Protein AF-A0A1B6I1R8-F1 (afdb_monomer)

InterPro domains:
  IPR029787 Nucleotide cyclase [G3DSA:3.30.70.1230] (114-183)
  IPR032628 Adenylate cyclase, N-terminal [PF16214] (31-152)

Organism: NCBI:txid320908

Mean predicted aligned error: 11.56 Å

Secondary structure (DSSP, 8-state):
-HHHHHHHHHHHHHHHHH-SS--HHHHHHHHHHHHHT----HHHHHHHHHHHHHHHHHHHHHHHHHS---TTHHHHHHHHHHHHHHHHHHHHHHHHHHHHHHHHHHHHHHHHHHHHHHHHHHHHHHHHHHHHHS-HHHHHHHHHHHHHHHHHHHH--S--------------SS---------

Nearest PDB structures (foldseek):
  6ud3-assembly1_A  TM=4.449E-01  e=5.194E-01  Danio rerio
  7mly-assembly1_C  TM=4.322E-01  e=1.322E+00  Sus scrofa

Radius of gyration: 36.72 Å; Cα contacts (8 Å, |Δi|>4): 53; chains: 1; bounding box: 84×53×99 Å

Foldseek 3Di:
DVVLLVVLVVLLVVLVVPDDPPNQVVLLVSLLCLLAVDPDDLVVSLVSLVVSLVVVLVVLVVVVVVDPDDPCSVVVSVVSVVSSVVSNVVSSVVNVVVVVVVVVVVVVVVVVVVVVVVVVVVVVVVLVVLCVVDPPVCSVVVVVVVVVVVVVCVVDPDDDPPPDDDDDDDDDDDDDDDDDDDD

pLDDT: mean 81.63, std 10.99, range [49.47, 98.06]

Structure (mmCIF, N/CA/C/O backbone):
data_AF-A0A1B6I1R8-F1
#
_entry.id   AF-A0A1B6I1R8-F1
#
loop_
_atom_site.group_PDB
_atom_site.id
_atom_site.type_symbol
_atom_site.label_atom_id
_atom_site.label_alt_id
_atom_site.label_comp_id
_atom_site.label_asym_id
_atom_site.label_entity_id
_atom_site.label_seq_id
_atom_site.pdbx_PDB_ins_code
_atom_site.Cartn_x
_atom_site.Cartn_y
_atom_site.Cartn_z
_atom_site.occupancy
_atom_site.B_iso_or_equiv
_atom_site.auth_seq_id
_atom_site.auth_comp_id
_atom_site.auth_asym_id
_atom_site.auth_atom_id
_atom_site.pdbx_PDB_model_num
ATOM 1 N N . LEU A 1 1 ? 10.045 16.545 -5.803 1.00 74.94 1 LEU A N 1
ATOM 2 C CA . LEU A 1 1 ? 10.059 16.621 -7.285 1.00 74.94 1 LEU A CA 1
ATOM 3 C C . LEU A 1 1 ? 11.248 17.430 -7.798 1.00 74.94 1 LEU A C 1
ATOM 5 O O . LEU A 1 1 ? 12.119 16.824 -8.399 1.00 74.94 1 LEU A O 1
ATOM 9 N N . VAL A 1 2 ? 11.343 18.739 -7.523 1.00 81.56 2 VAL A N 1
ATOM 10 C CA . VAL A 1 2 ? 12.444 19.599 -8.024 1.00 81.56 2 VAL A CA 1
ATOM 11 C C . VAL A 1 2 ? 13.832 19.069 -7.639 1.00 81.56 2 VAL A C 1
ATOM 13 O O . VAL A 1 2 ? 14.668 18.870 -8.510 1.00 81.56 2 VAL A O 1
ATOM 16 N N . VAL A 1 3 ? 14.048 18.729 -6.363 1.00 83.75 3 VAL A N 1
ATOM 17 C CA . VAL A 1 3 ? 15.315 18.143 -5.876 1.00 83.75 3 VAL A CA 1
ATOM 18 C C . VAL A 1 3 ? 15.664 16.842 -6.605 1.00 83.75 3 VAL A C 1
ATOM 20 O O . VAL A 1 3 ? 16.809 16.620 -6.971 1.00 83.75 3 VAL A O 1
ATOM 23 N N . SER A 1 4 ? 14.666 15.997 -6.864 1.00 80.44 4 SER A N 1
ATOM 24 C CA . SER A 1 4 ? 14.834 14.712 -7.546 1.00 80.44 4 SER A CA 1
ATOM 25 C C . SER A 1 4 ? 15.213 14.889 -9.021 1.00 80.44 4 SER A C 1
ATOM 27 O O . SER A 1 4 ? 16.078 14.178 -9.520 1.00 80.44 4 SER A O 1
ATOM 29 N N . VAL A 1 5 ? 14.607 15.866 -9.705 1.00 81.88 5 VAL A N 1
ATOM 30 C CA . VAL A 1 5 ? 14.943 16.217 -11.096 1.00 81.88 5 VAL A CA 1
ATOM 31 C C . VAL A 1 5 ? 16.357 16.789 -11.179 1.00 81.88 5 VAL A C 1
ATOM 33 O O . VAL A 1 5 ? 17.133 16.367 -12.031 1.00 81.88 5 VAL A O 1
ATOM 36 N N . ILE A 1 6 ? 16.719 17.691 -10.261 1.00 83.81 6 ILE A N 1
ATOM 37 C CA . ILE A 1 6 ? 18.069 18.266 -10.185 1.00 83.81 6 ILE A CA 1
ATOM 38 C C . ILE A 1 6 ? 19.106 17.173 -9.897 1.00 83.81 6 ILE A C 1
ATOM 40 O O . ILE A 1 6 ? 20.135 17.129 -10.562 1.00 83.81 6 ILE A O 1
ATOM 44 N N . ALA A 1 7 ? 18.831 16.256 -8.966 1.00 83.81 7 ALA A N 1
ATOM 45 C CA . ALA A 1 7 ? 19.738 15.156 -8.642 1.00 83.81 7 ALA A CA 1
ATOM 46 C C . ALA A 1 7 ? 19.991 14.242 -9.849 1.00 83.81 7 ALA A C 1
ATOM 48 O O . ALA A 1 7 ? 21.137 13.903 -10.130 1.00 83.81 7 ALA A O 1
ATOM 49 N N . VAL A 1 8 ? 18.948 13.886 -10.603 1.00 83.19 8 VAL A N 1
ATOM 50 C CA . VAL A 1 8 ? 19.099 13.052 -11.804 1.00 83.19 8 VAL A CA 1
ATOM 51 C C . VAL A 1 8 ? 19.801 13.802 -12.932 1.00 83.19 8 VAL A C 1
ATOM 53 O O . VAL A 1 8 ? 20.619 13.206 -13.625 1.00 83.19 8 VAL A O 1
ATOM 56 N N . ALA A 1 9 ? 19.543 15.100 -13.097 1.00 82.31 9 ALA A N 1
ATOM 57 C CA . ALA A 1 9 ? 20.257 15.918 -14.073 1.00 82.31 9 ALA A CA 1
ATOM 58 C C . ALA A 1 9 ? 21.754 16.033 -13.733 1.00 82.31 9 ALA A C 1
ATOM 60 O O . ALA A 1 9 ? 22.595 15.862 -14.612 1.00 82.31 9 ALA A O 1
ATOM 61 N N . LEU A 1 10 ? 22.096 16.252 -12.458 1.00 84.19 10 LEU A N 1
ATOM 62 C CA . LEU A 1 10 ? 23.481 16.333 -11.984 1.00 84.19 10 LEU A CA 1
ATOM 63 C C . LEU A 1 10 ? 24.208 14.991 -12.101 1.00 84.19 10 LEU A C 1
ATOM 65 O O . LEU A 1 10 ? 25.323 14.945 -12.614 1.00 84.19 10 LEU A O 1
ATOM 69 N N . LEU A 1 11 ? 23.578 13.896 -11.669 1.00 83.38 11 LEU A N 1
ATOM 70 C CA . LEU A 1 11 ? 24.156 12.555 -11.774 1.00 83.38 11 LEU A CA 1
ATOM 71 C C . LEU A 1 11 ? 24.264 12.106 -13.235 1.00 83.38 11 LEU A C 1
ATOM 73 O O . LEU A 1 11 ? 25.293 11.568 -13.630 1.00 83.38 11 LEU A O 1
ATOM 77 N N . GLY A 1 12 ? 23.247 12.379 -14.054 1.00 80.06 12 GLY A N 1
ATOM 78 C CA . GLY A 1 12 ? 23.260 12.096 -15.488 1.00 80.06 12 GLY A CA 1
ATOM 79 C C . GLY A 1 12 ? 24.362 12.866 -16.210 1.00 80.06 12 GLY A C 1
ATOM 80 O O . GLY A 1 12 ? 25.141 12.262 -16.943 1.00 80.06 12 GLY A O 1
ATOM 81 N N . SER A 1 13 ? 24.490 14.169 -15.945 1.00 78.50 13 SER A N 1
ATOM 82 C CA . SER A 1 13 ? 2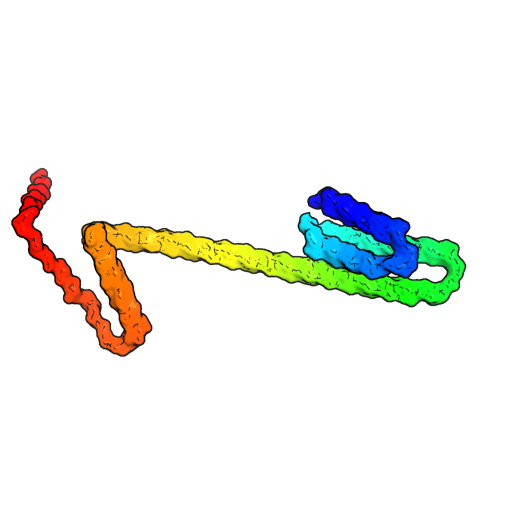5.575 14.995 -16.488 1.00 78.50 13 SER A CA 1
ATOM 83 C C . SER A 1 13 ? 26.947 14.537 -15.989 1.00 78.50 13 SER A C 1
ATOM 85 O O . SER A 1 13 ? 27.891 14.501 -16.771 1.00 78.50 13 SER A O 1
ATOM 87 N N . GLY A 1 14 ? 27.071 14.154 -14.715 1.00 78.69 14 GLY A N 1
ATOM 88 C CA . GLY A 1 14 ? 28.317 13.648 -14.138 1.00 78.69 14 GLY A CA 1
ATOM 89 C C . GLY A 1 14 ? 28.774 12.338 -14.781 1.00 78.69 14 GLY A C 1
ATOM 90 O O . GLY A 1 14 ? 29.937 12.212 -15.158 1.00 78.69 14 GLY A O 1
ATOM 91 N N . VAL A 1 15 ? 27.853 11.391 -14.989 1.00 77.75 15 VAL A N 1
ATOM 92 C CA . VAL A 1 15 ? 28.141 10.138 -15.707 1.00 77.75 15 VAL A CA 1
ATOM 93 C C . VAL A 1 15 ? 28.517 10.423 -17.163 1.00 77.75 15 VAL A C 1
ATOM 95 O O . VAL A 1 15 ? 29.421 9.785 -17.694 1.00 77.75 15 VAL A O 1
ATOM 98 N N . LEU A 1 16 ? 27.888 11.420 -17.791 1.00 73.00 16 LEU A N 1
ATOM 99 C CA . LEU A 1 16 ? 28.162 11.796 -19.177 1.00 73.00 16 LEU A CA 1
ATOM 100 C C . LEU A 1 16 ? 29.532 12.460 -19.375 1.00 73.00 16 LEU A C 1
ATOM 102 O O . LEU A 1 16 ? 30.191 12.218 -20.386 1.00 73.00 16 LEU A O 1
ATOM 106 N N . SER A 1 17 ? 29.959 13.291 -18.423 1.00 71.19 17 SER A N 1
ATOM 107 C CA . SER A 1 17 ? 31.244 13.996 -18.476 1.00 71.19 17 SER A CA 1
ATOM 108 C C . SER A 1 17 ? 32.431 13.126 -18.058 1.00 71.19 17 SER A C 1
ATOM 110 O O . SER A 1 17 ? 33.539 13.367 -18.530 1.00 71.19 17 SER A O 1
ATOM 112 N N . LEU A 1 18 ? 32.225 12.134 -17.183 1.00 67.19 18 LEU A N 1
ATOM 113 C CA . LEU A 1 18 ? 33.307 11.306 -16.636 1.00 67.19 18 LEU A CA 1
ATOM 114 C C . LEU A 1 18 ? 33.527 9.993 -17.411 1.00 67.19 18 LEU A C 1
ATOM 116 O O . LEU A 1 18 ? 34.606 9.404 -17.334 1.00 67.19 18 LEU A O 1
ATOM 120 N N . ALA A 1 19 ? 32.529 9.513 -18.159 1.00 58.12 19 ALA A N 1
ATOM 121 C CA . ALA A 1 19 ? 32.610 8.227 -18.843 1.00 58.12 19 ALA A CA 1
ATOM 122 C C . ALA A 1 19 ? 33.194 8.364 -20.263 1.00 58.12 19 ALA A C 1
ATOM 124 O O . ALA A 1 19 ? 32.518 8.771 -21.208 1.00 58.12 19 ALA A O 1
ATOM 125 N N . GLY A 1 20 ? 34.468 7.988 -20.411 1.00 66.88 20 GLY A N 1
ATOM 126 C CA . GLY A 1 20 ? 35.121 7.768 -21.705 1.00 66.88 20 GLY A CA 1
ATOM 127 C C . GLY A 1 20 ? 34.622 6.476 -22.393 1.00 66.88 20 GLY A C 1
ATOM 128 O O . GLY A 1 20 ? 33.671 6.558 -23.165 1.00 66.88 20 GLY A O 1
ATOM 129 N N . PRO A 1 21 ? 35.224 5.289 -22.146 1.00 58.53 21 PRO A N 1
ATOM 130 C CA . PRO A 1 21 ? 34.864 4.021 -22.814 1.00 58.53 21 PRO A CA 1
ATOM 131 C C . PRO A 1 21 ? 33.932 3.061 -22.031 1.00 58.53 21 PRO A C 1
ATOM 133 O O . PRO A 1 21 ? 33.490 2.058 -22.580 1.00 58.53 21 PRO A O 1
ATOM 136 N N . SER A 1 22 ? 33.603 3.327 -20.761 1.00 61.69 22 SER A N 1
ATOM 137 C CA . SER A 1 22 ? 32.790 2.450 -19.884 1.00 61.69 22 SER A CA 1
ATOM 138 C C . SER A 1 22 ? 31.416 3.050 -19.543 1.00 61.69 22 SER A C 1
ATOM 140 O O . SER A 1 22 ? 30.951 3.036 -18.406 1.00 61.69 22 SER A O 1
ATOM 142 N N . VAL A 1 23 ? 30.756 3.593 -20.563 1.00 67.38 23 VAL A N 1
ATOM 143 C CA . VAL A 1 23 ? 29.504 4.361 -20.475 1.00 67.38 23 VAL A CA 1
ATOM 144 C C . VAL A 1 23 ? 28.235 3.531 -20.148 1.00 67.38 23 VAL A C 1
ATOM 146 O O . VAL A 1 23 ? 27.392 4.032 -19.404 1.00 67.38 23 VAL A O 1
ATOM 149 N N . PRO A 1 24 ? 28.042 2.276 -20.616 1.00 68.88 24 PRO A N 1
ATOM 150 C CA . PRO A 1 24 ? 26.713 1.646 -20.558 1.00 68.88 24 PRO A CA 1
ATOM 151 C C . PRO A 1 24 ? 26.309 1.103 -19.174 1.00 68.88 24 PRO A C 1
ATOM 153 O O . PRO A 1 24 ? 25.136 1.171 -18.812 1.00 68.88 24 PRO A O 1
ATOM 156 N N . LEU A 1 25 ? 27.255 0.605 -18.368 1.00 73.75 25 LEU A N 1
ATOM 157 C CA . LEU A 1 25 ? 26.983 0.038 -17.036 1.00 73.75 25 LEU A CA 1
ATOM 158 C C . LEU A 1 25 ? 26.510 1.071 -15.988 1.00 73.75 25 LEU A C 1
ATOM 160 O O . LEU A 1 25 ? 25.467 0.839 -15.369 1.00 73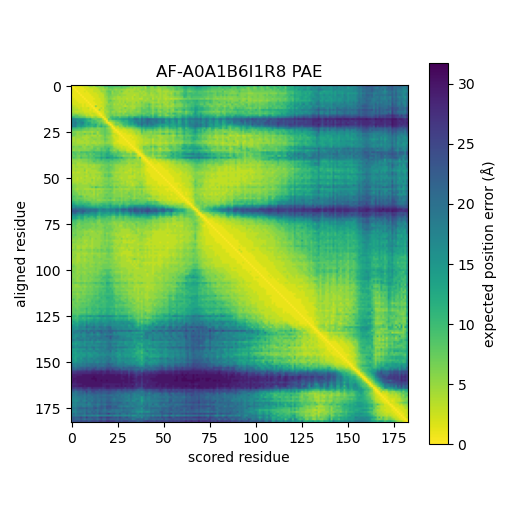.75 25 LEU A O 1
ATOM 164 N N . PRO A 1 26 ? 27.203 2.211 -15.770 1.00 78.00 26 PRO A N 1
ATOM 165 C CA . PRO A 1 26 ? 26.754 3.208 -14.794 1.00 78.00 26 PRO A CA 1
ATOM 166 C C . PRO A 1 26 ? 25.439 3.877 -15.212 1.00 78.00 26 PRO A C 1
ATOM 168 O O . PRO A 1 26 ? 24.633 4.230 -14.354 1.00 78.00 26 PRO A O 1
ATOM 171 N N . LEU A 1 27 ? 25.177 4.002 -16.517 1.00 74.44 27 LEU A N 1
ATOM 172 C CA . LEU A 1 27 ? 23.913 4.534 -17.027 1.00 74.44 27 LEU A CA 1
ATOM 173 C C . LEU A 1 27 ? 22.738 3.589 -16.791 1.00 74.44 27 LEU A C 1
ATOM 175 O O . LEU A 1 27 ? 21.663 4.042 -16.407 1.00 74.44 27 LEU A O 1
ATOM 179 N N . PHE A 1 28 ? 22.936 2.285 -16.972 1.00 78.62 28 PHE A N 1
ATOM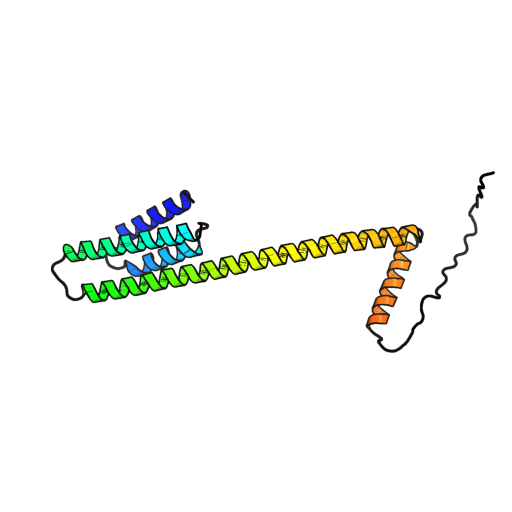 180 C CA . PHE A 1 28 ? 21.917 1.292 -16.644 1.00 78.62 28 PHE A CA 1
ATOM 181 C C . PHE A 1 28 ? 21.549 1.344 -15.162 1.00 78.62 28 PHE A C 1
ATOM 183 O O . PHE A 1 28 ? 20.369 1.435 -14.820 1.00 78.62 28 PHE A O 1
ATOM 190 N N . ALA A 1 29 ? 22.555 1.383 -14.285 1.00 79.69 29 ALA A N 1
ATOM 191 C CA . ALA A 1 29 ? 22.334 1.536 -12.852 1.00 79.69 29 ALA A CA 1
ATOM 192 C C . ALA A 1 29 ? 21.600 2.849 -12.523 1.00 79.69 29 ALA A C 1
ATOM 194 O O . ALA A 1 29 ? 20.682 2.842 -11.705 1.00 79.69 29 ALA A O 1
ATOM 195 N N . LEU A 1 30 ? 21.942 3.956 -13.194 1.00 81.00 30 LEU A N 1
ATOM 196 C CA . LEU A 1 30 ? 21.284 5.252 -13.010 1.00 81.00 30 LEU A CA 1
ATOM 197 C C . LEU A 1 30 ? 19.812 5.233 -13.452 1.00 81.00 30 LEU A C 1
ATOM 199 O O . LEU A 1 30 ? 18.959 5.758 -12.736 1.00 81.00 30 LEU A O 1
ATOM 203 N N . VAL A 1 31 ? 19.493 4.626 -14.599 1.00 80.44 31 VAL A N 1
ATOM 204 C CA . VAL A 1 31 ? 18.112 4.508 -15.102 1.00 80.44 31 VAL A CA 1
ATOM 205 C C . VAL A 1 31 ? 17.274 3.646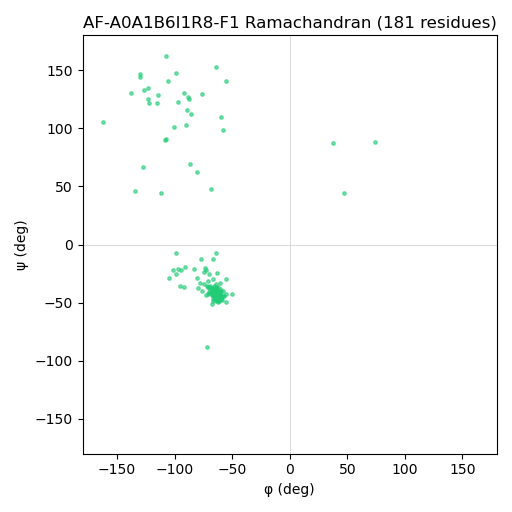 -14.163 1.00 80.44 31 VAL A C 1
ATOM 207 O O . VAL A 1 31 ? 16.182 4.055 -13.765 1.00 80.44 31 VAL A O 1
ATOM 210 N N . VAL A 1 32 ? 17.806 2.499 -13.731 1.00 81.69 32 VAL A N 1
ATOM 211 C CA . VAL A 1 32 ? 17.125 1.635 -12.759 1.00 81.69 32 VAL A CA 1
ATOM 212 C C . VAL A 1 32 ? 16.925 2.377 -11.436 1.00 81.69 32 VAL A C 1
ATOM 214 O O . VAL A 1 32 ? 15.804 2.414 -10.937 1.00 81.69 32 VAL A O 1
ATOM 217 N N . ALA A 1 33 ? 17.950 3.049 -10.906 1.00 80.38 33 ALA A N 1
ATOM 218 C CA . ALA A 1 33 ? 17.851 3.820 -9.663 1.00 80.38 33 ALA A CA 1
ATOM 219 C C . ALA A 1 33 ? 16.849 4.985 -9.761 1.00 80.38 33 ALA A C 1
ATOM 221 O O . ALA A 1 33 ? 16.113 5.261 -8.813 1.00 80.38 33 ALA A O 1
ATOM 222 N N . THR A 1 34 ? 16.765 5.640 -10.922 1.00 79.31 34 THR A N 1
ATOM 223 C CA . THR A 1 34 ? 15.784 6.704 -11.188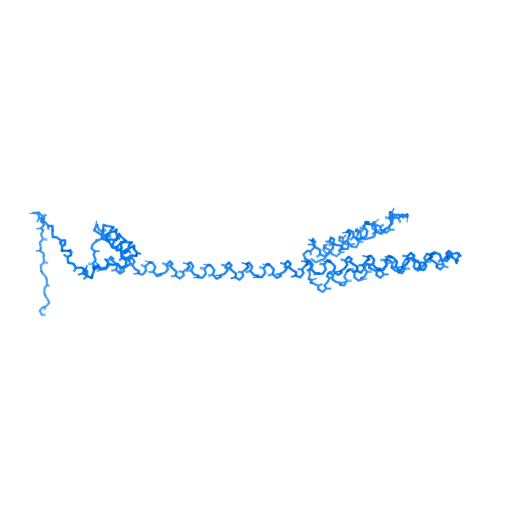 1.00 79.31 34 THR A CA 1
ATOM 224 C C . THR A 1 34 ? 14.350 6.170 -11.156 1.00 79.31 34 THR A C 1
ATOM 226 O O . THR A 1 34 ? 13.435 6.865 -10.704 1.00 79.31 34 THR A O 1
ATOM 229 N N . HIS A 1 35 ? 14.140 4.928 -11.594 1.00 76.19 35 HIS A N 1
ATOM 230 C CA . HIS A 1 35 ? 12.830 4.288 -11.551 1.00 76.19 35 HIS A CA 1
ATOM 231 C C . HIS A 1 35 ? 12.468 3.727 -10.172 1.00 76.19 35 HIS A C 1
ATOM 233 O O . HIS A 1 35 ? 11.305 3.844 -9.780 1.00 76.19 35 HIS A O 1
ATOM 239 N N . THR A 1 36 ? 13.428 3.161 -9.436 1.00 77.12 36 THR A N 1
ATOM 240 C CA . THR A 1 36 ? 13.170 2.416 -8.191 1.00 77.12 36 THR A CA 1
ATOM 241 C C . THR A 1 36 ? 13.326 3.238 -6.913 1.00 77.12 36 THR A C 1
ATOM 243 O O . THR A 1 36 ? 12.558 3.034 -5.978 1.00 77.12 36 THR A O 1
ATOM 246 N N . VAL A 1 37 ? 14.281 4.173 -6.854 1.00 76.44 37 VAL A N 1
ATOM 247 C CA . VAL A 1 37 ? 14.660 4.860 -5.601 1.00 76.44 37 VAL A CA 1
ATOM 248 C C . VAL A 1 37 ? 14.001 6.234 -5.469 1.00 76.44 37 VAL A C 1
ATOM 250 O O . VAL A 1 37 ? 13.810 6.728 -4.359 1.00 76.44 37 VAL A O 1
ATOM 253 N N . LEU A 1 38 ? 13.630 6.879 -6.580 1.00 76.88 38 LEU A N 1
ATOM 254 C CA . LEU A 1 38 ? 13.110 8.242 -6.524 1.00 76.88 38 LEU A CA 1
ATOM 255 C C . LEU A 1 38 ? 11.578 8.307 -6.314 1.00 76.88 38 LEU A C 1
ATOM 257 O O . LEU A 1 38 ? 10.809 7.786 -7.139 1.00 76.88 38 LEU A O 1
ATOM 261 N N . PRO A 1 39 ? 11.109 9.063 -5.297 1.00 75.12 39 PRO A N 1
ATOM 262 C CA . PRO A 1 39 ? 9.691 9.281 -5.012 1.00 75.12 39 PRO A CA 1
ATOM 263 C C . PRO A 1 39 ? 9.099 10.365 -5.936 1.00 75.12 39 PRO A C 1
ATOM 265 O O . PRO A 1 39 ? 8.701 11.444 -5.500 1.00 75.12 39 PRO A O 1
ATOM 268 N N . VAL A 1 40 ? 9.103 10.121 -7.249 1.00 77.44 40 VAL A N 1
ATOM 269 C CA . VAL A 1 40 ? 8.492 11.002 -8.273 1.00 77.44 40 VAL A CA 1
ATOM 270 C C . VAL A 1 40 ? 7.212 10.379 -8.831 1.00 77.44 40 VAL A C 1
ATOM 272 O O . VAL A 1 40 ? 7.005 9.187 -8.679 1.00 77.44 40 VAL A O 1
ATOM 275 N N . SER A 1 41 ? 6.331 11.130 -9.491 1.00 80.38 41 SER A N 1
ATOM 276 C CA . SER A 1 41 ? 5.166 10.518 -10.149 1.00 80.38 41 SER A CA 1
ATOM 277 C C . SER A 1 41 ? 5.593 9.581 -11.289 1.00 80.38 41 SER A C 1
ATOM 279 O O . SER A 1 41 ? 6.649 9.771 -11.901 1.00 80.38 41 SER A O 1
ATOM 281 N N . GLN A 1 42 ? 4.770 8.569 -11.590 1.00 77.56 42 GLN A N 1
ATOM 282 C CA . GLN A 1 42 ? 5.075 7.561 -12.618 1.00 77.56 42 GLN A CA 1
ATOM 283 C C . GLN A 1 42 ? 5.371 8.212 -13.980 1.00 77.56 42 GLN A C 1
ATOM 285 O O . GLN A 1 42 ? 6.370 7.888 -14.617 1.00 77.56 42 GLN A O 1
ATOM 290 N N . HIS A 1 43 ? 4.579 9.215 -14.371 1.00 82.38 43 HIS A N 1
ATOM 291 C CA . HIS A 1 43 ? 4.783 9.956 -15.619 1.00 82.38 43 HIS A CA 1
ATOM 292 C C . HIS A 1 43 ? 6.101 10.736 -15.643 1.00 82.38 43 HIS A C 1
ATOM 294 O O . HIS A 1 43 ? 6.803 10.725 -16.649 1.00 82.38 43 HIS A O 1
ATOM 300 N N . VAL A 1 44 ? 6.475 11.383 -14.534 1.00 83.81 44 VAL A N 1
ATOM 301 C CA . VAL A 1 44 ? 7.716 12.170 -14.465 1.00 83.81 44 VAL A CA 1
ATOM 302 C C . VAL A 1 44 ? 8.941 11.256 -14.468 1.00 83.81 44 VAL A C 1
ATOM 304 O O . VAL A 1 44 ? 9.932 11.586 -15.108 1.00 83.81 44 VAL A O 1
ATOM 307 N N . SER A 1 45 ? 8.871 10.091 -13.818 1.00 82.06 45 SER A N 1
ATOM 308 C CA . SER A 1 45 ? 9.948 9.091 -13.855 1.00 82.06 45 SER A CA 1
ATOM 309 C C . SER A 1 45 ? 10.171 8.551 -15.275 1.00 82.06 45 SER A C 1
ATOM 311 O O . SER A 1 45 ? 11.313 8.480 -15.726 1.00 82.06 45 SER A O 1
ATOM 313 N N . VAL A 1 46 ? 9.094 8.246 -16.009 1.00 84.00 46 VAL A N 1
ATOM 314 C CA . VAL A 1 46 ? 9.173 7.800 -17.413 1.00 84.00 46 VAL A CA 1
ATOM 315 C C . VAL A 1 46 ? 9.708 8.906 -18.323 1.00 84.00 46 VAL A C 1
ATOM 317 O O . VAL A 1 46 ? 10.602 8.644 -19.123 1.00 84.00 46 VAL A O 1
ATOM 320 N N . LEU A 1 47 ? 9.223 10.143 -18.177 1.00 86.56 47 LEU A N 1
ATOM 321 C CA . LEU A 1 47 ? 9.716 11.284 -18.956 1.00 86.56 47 LEU A CA 1
ATOM 322 C C . LEU A 1 47 ? 11.207 11.534 -18.719 1.00 86.56 47 LEU A C 1
ATOM 324 O O . LEU A 1 47 ? 11.957 11.739 -19.667 1.00 86.56 47 LEU A O 1
ATOM 328 N N . LEU A 1 48 ? 11.651 11.481 -17.465 1.00 83.81 48 LEU A N 1
ATOM 329 C CA . LEU A 1 48 ? 13.046 11.701 -17.101 1.00 83.81 48 LEU A CA 1
ATOM 330 C C . LEU A 1 48 ? 13.961 10.605 -17.662 1.00 83.81 48 LEU A C 1
ATOM 332 O O . LEU A 1 48 ? 15.009 10.914 -18.224 1.00 83.81 48 LEU A O 1
ATOM 336 N N . ALA A 1 49 ? 13.543 9.341 -17.576 1.00 83.75 49 ALA A N 1
ATOM 337 C CA . ALA A 1 49 ? 14.268 8.235 -18.190 1.00 83.75 49 ALA A CA 1
ATOM 338 C C . ALA A 1 49 ? 14.308 8.364 -19.719 1.00 83.75 49 ALA A C 1
ATOM 340 O O . ALA A 1 49 ? 15.374 8.208 -20.307 1.00 83.75 49 ALA A O 1
ATOM 341 N N . ALA A 1 50 ? 13.193 8.734 -20.358 1.00 85.69 50 ALA A N 1
ATOM 342 C CA . ALA A 1 50 ? 13.142 8.981 -21.796 1.00 85.69 50 ALA A CA 1
ATOM 343 C C . ALA A 1 50 ? 14.105 10.106 -22.213 1.00 85.69 50 ALA A C 1
ATOM 345 O O . ALA A 1 50 ? 14.891 9.920 -23.140 1.00 85.69 50 ALA A O 1
ATOM 346 N N . ILE A 1 51 ? 14.126 11.230 -21.489 1.00 87.12 51 ILE A N 1
ATOM 347 C CA . ILE A 1 51 ? 15.058 12.342 -21.739 1.00 87.12 51 ILE A CA 1
ATOM 348 C C . ILE A 1 51 ? 16.512 11.879 -21.602 1.00 87.12 51 ILE A C 1
ATOM 350 O O . ILE A 1 51 ? 17.327 12.181 -22.473 1.00 87.12 51 ILE A O 1
ATOM 354 N N . LEU A 1 52 ? 16.836 11.108 -20.558 1.00 82.62 52 LEU A N 1
ATOM 355 C CA . LEU A 1 52 ? 18.171 10.531 -20.402 1.00 82.62 52 LEU A CA 1
ATOM 356 C C . LEU A 1 52 ? 18.514 9.616 -21.581 1.00 82.62 52 LEU A C 1
ATOM 358 O O . LEU A 1 52 ? 19.581 9.774 -22.163 1.00 82.62 52 LEU A O 1
ATOM 362 N N . THR A 1 53 ? 17.612 8.717 -21.989 1.00 83.44 53 THR A N 1
ATOM 363 C CA . THR A 1 53 ? 17.852 7.807 -23.122 1.00 83.44 53 THR A CA 1
ATOM 364 C C . THR A 1 53 ? 18.077 8.547 -24.439 1.00 83.44 53 THR A C 1
ATOM 366 O O . THR A 1 53 ? 19.027 8.240 -25.158 1.00 83.44 53 THR A O 1
ATOM 369 N N . LEU A 1 54 ? 17.270 9.575 -24.718 1.00 86.25 54 LEU A N 1
ATOM 370 C CA . LEU A 1 54 ? 17.404 10.413 -25.907 1.00 86.25 54 LEU A CA 1
ATOM 371 C C . LEU A 1 54 ? 18.710 11.201 -25.875 1.00 86.25 54 LEU A C 1
ATOM 373 O O . LEU A 1 54 ? 19.409 11.240 -26.880 1.00 86.25 54 LEU A O 1
ATOM 377 N N . SER A 1 55 ? 19.081 11.761 -24.721 1.00 83.62 55 SER A N 1
ATOM 378 C CA . SER A 1 55 ? 20.349 12.475 -24.549 1.00 83.62 55 SER A CA 1
ATOM 379 C C . SER A 1 55 ? 21.566 11.586 -24.808 1.00 83.62 55 SER A C 1
ATOM 381 O O . SER A 1 55 ? 22.582 12.085 -25.281 1.00 83.62 55 SER A O 1
ATOM 383 N N . GLN A 1 56 ? 21.497 10.290 -24.491 1.00 78.50 56 GLN A N 1
ATOM 384 C CA . GLN A 1 56 ? 22.583 9.351 -24.793 1.00 78.50 56 GLN A CA 1
ATOM 385 C C . GLN A 1 56 ? 22.608 8.970 -26.274 1.00 78.50 56 GLN A C 1
ATOM 387 O O . GLN A 1 56 ? 23.680 8.881 -26.877 1.00 78.50 56 GLN A O 1
ATOM 392 N N . LEU A 1 57 ? 21.433 8.766 -26.871 1.00 82.31 57 LEU A N 1
ATOM 393 C CA . LEU A 1 57 ? 21.310 8.431 -28.285 1.00 82.31 57 LEU A CA 1
ATOM 394 C C . LEU A 1 57 ? 21.826 9.572 -29.171 1.00 82.31 57 LEU A C 1
ATOM 396 O O . LEU A 1 57 ? 22.561 9.327 -30.123 1.00 82.31 57 LEU A O 1
ATOM 400 N N . THR A 1 58 ? 21.511 10.821 -28.819 1.00 83.44 58 THR A N 1
ATOM 401 C CA . THR A 1 58 ? 22.008 11.998 -29.540 1.00 83.44 58 THR A CA 1
ATOM 402 C C . THR A 1 58 ? 23.515 12.178 -29.375 1.00 83.44 58 THR A C 1
ATOM 404 O O . THR A 1 58 ? 24.195 12.529 -30.339 1.00 83.44 58 THR A O 1
ATOM 407 N N . LEU A 1 59 ? 24.072 11.897 -28.190 1.00 79.75 59 LEU A N 1
ATOM 408 C CA . LEU A 1 59 ? 25.519 11.987 -27.972 1.00 79.75 59 LEU A CA 1
ATOM 409 C C . LEU A 1 59 ? 26.292 10.925 -28.760 1.00 79.75 59 LEU A C 1
ATOM 411 O O . LEU A 1 59 ? 27.325 11.224 -29.357 1.00 79.75 59 LEU A O 1
ATOM 415 N N . THR A 1 60 ? 25.796 9.689 -28.763 1.00 77.50 60 THR A N 1
ATOM 416 C CA . THR A 1 60 ? 26.403 8.578 -29.511 1.00 77.50 60 THR A CA 1
ATOM 417 C C . THR A 1 60 ? 26.289 8.801 -31.016 1.00 77.50 60 THR A C 1
ATOM 419 O O . THR A 1 60 ? 27.287 8.644 -31.719 1.00 77.50 60 THR A O 1
ATOM 422 N N . SER A 1 61 ? 25.143 9.285 -31.509 1.00 78.94 61 SER A N 1
ATOM 423 C CA . SER A 1 61 ? 24.998 9.675 -32.916 1.00 78.94 61 SER A CA 1
ATOM 424 C C . SER A 1 61 ? 25.906 10.846 -33.298 1.00 78.94 61 SER A C 1
ATOM 426 O O . SER A 1 61 ? 26.504 10.828 -34.369 1.00 78.94 61 SER A O 1
ATOM 428 N N . TRP A 1 62 ? 26.064 11.842 -32.420 1.00 82.12 62 TRP A N 1
ATOM 429 C CA . TRP A 1 62 ? 26.933 12.996 -32.672 1.00 82.12 62 TRP A CA 1
ATOM 430 C C . TRP A 1 62 ? 28.414 12.599 -32.756 1.00 82.12 62 TRP A C 1
ATOM 432 O O . TRP A 1 62 ? 29.133 13.028 -33.666 1.00 82.12 62 TRP A O 1
ATOM 442 N N . ARG A 1 63 ? 28.871 11.728 -31.847 1.00 75.75 63 ARG A N 1
ATOM 443 C CA . ARG A 1 63 ? 30.223 11.142 -31.895 1.00 75.75 63 ARG A CA 1
ATOM 444 C C . ARG A 1 63 ? 30.442 10.341 -33.181 1.00 75.75 63 ARG A C 1
ATOM 446 O O . ARG A 1 63 ? 31.506 10.436 -33.782 1.00 75.75 63 ARG A O 1
ATOM 453 N N . ALA A 1 64 ? 29.425 9.621 -33.647 1.00 74.31 64 ALA A N 1
ATOM 454 C CA . ALA A 1 64 ? 29.499 8.859 -34.890 1.00 74.31 64 ALA A CA 1
ATOM 455 C C . ALA A 1 64 ? 29.521 9.726 -36.150 1.00 74.31 64 ALA A C 1
ATOM 457 O O . ALA A 1 64 ? 30.154 9.355 -37.128 1.00 74.31 64 ALA A O 1
ATOM 458 N N . THR A 1 65 ? 28.878 10.897 -36.139 1.00 75.44 65 THR A N 1
ATOM 459 C CA . THR A 1 65 ? 28.986 11.854 -37.254 1.00 75.44 65 THR A CA 1
ATOM 460 C C . THR A 1 65 ? 30.340 12.561 -37.315 1.00 75.44 65 THR A C 1
ATOM 462 O O . THR A 1 65 ? 30.719 13.057 -38.371 1.00 75.44 65 THR A O 1
ATOM 465 N N . SER A 1 66 ? 31.070 12.622 -36.196 1.00 75.50 6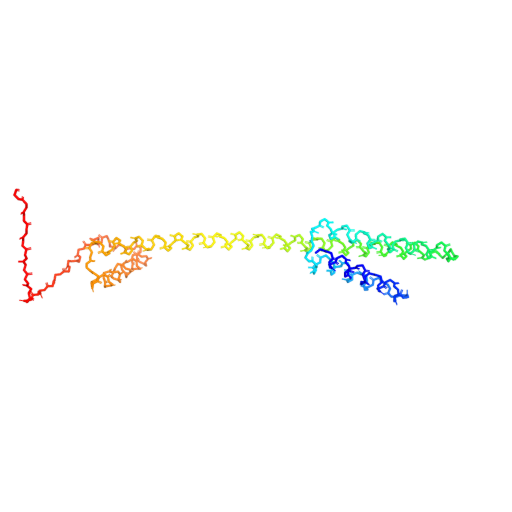6 SER A N 1
ATOM 466 C CA . SER A 1 66 ? 32.384 13.276 -36.104 1.00 75.50 66 SER A CA 1
ATOM 467 C C . SER A 1 66 ? 33.567 12.306 -36.243 1.00 75.50 66 SER A C 1
ATOM 469 O O . SER A 1 66 ? 34.654 12.734 -36.626 1.00 75.50 66 SER A O 1
ATOM 471 N N . GLY A 1 67 ? 33.367 11.008 -35.995 1.00 66.31 67 GLY A N 1
ATOM 472 C CA . GLY A 1 67 ? 34.320 9.942 -36.316 1.00 66.31 67 GLY A CA 1
ATOM 473 C C . GLY A 1 67 ? 34.058 9.356 -37.706 1.00 66.31 67 GLY A C 1
ATOM 474 O O . GLY A 1 67 ? 32.931 9.002 -38.028 1.00 66.31 67 GLY A O 1
ATOM 475 N N . LEU A 1 68 ? 35.089 9.240 -38.544 1.00 56.59 68 LEU A N 1
ATOM 476 C CA . LEU A 1 68 ? 34.996 8.625 -39.873 1.00 56.59 68 LEU A CA 1
ATOM 477 C C . LEU A 1 68 ? 34.481 7.167 -39.789 1.00 56.59 68 LEU A C 1
ATOM 479 O O . LEU A 1 68 ? 35.253 6.253 -39.540 1.00 56.59 68 LEU A O 1
ATOM 483 N N . GLY A 1 69 ? 33.185 6.960 -40.034 1.00 62.62 69 GLY A N 1
ATOM 484 C CA . GLY A 1 69 ? 32.608 5.788 -40.708 1.00 62.62 69 GLY A CA 1
ATOM 485 C C . GLY A 1 69 ? 33.050 4.381 -40.280 1.00 62.62 69 GLY A C 1
ATOM 486 O O . GLY A 1 69 ? 33.266 3.545 -41.155 1.00 62.62 69 GLY A O 1
ATOM 487 N N . ASP A 1 70 ? 33.144 4.083 -38.981 1.00 72.94 70 ASP A N 1
ATOM 488 C CA . ASP A 1 70 ? 33.414 2.714 -38.527 1.00 72.94 70 ASP A CA 1
ATOM 489 C C . ASP A 1 70 ? 32.161 1.812 -38.637 1.00 72.94 70 ASP A C 1
ATOM 491 O O . ASP A 1 70 ? 31.103 2.137 -38.086 1.00 72.94 70 ASP A O 1
ATOM 495 N N . PRO A 1 71 ? 32.253 0.614 -39.250 1.00 72.00 71 PRO A N 1
ATOM 496 C CA . PRO A 1 71 ? 31.122 -0.313 -39.393 1.00 72.00 71 PRO A CA 1
ATOM 497 C C . PRO A 1 71 ? 30.629 -0.901 -38.057 1.00 72.00 71 PRO A C 1
ATOM 499 O O . PRO A 1 71 ? 29.543 -1.477 -37.995 1.00 72.00 71 PRO A O 1
ATOM 502 N N . ARG A 1 72 ? 31.399 -0.742 -36.972 1.00 74.75 72 ARG A N 1
ATOM 503 C CA . ARG A 1 72 ? 31.059 -1.213 -35.616 1.00 74.75 72 ARG A CA 1
ATOM 504 C C . ARG A 1 72 ? 30.038 -0.324 -34.894 1.00 74.75 72 ARG A C 1
ATOM 506 O O . ARG A 1 72 ? 29.454 -0.757 -33.901 1.00 74.75 72 ARG A O 1
ATOM 513 N N . PHE A 1 73 ? 29.769 0.875 -35.413 1.00 78.88 73 PHE A N 1
ATOM 514 C CA . PHE A 1 73 ? 28.835 1.824 -34.805 1.00 78.88 73 PHE A CA 1
ATOM 515 C C . PHE A 1 73 ? 27.403 1.271 -34.703 1.00 78.88 73 PHE A C 1
ATOM 517 O O . PHE A 1 73 ? 26.772 1.363 -33.653 1.00 78.88 73 PHE A O 1
ATOM 524 N N . TYR A 1 74 ? 26.898 0.630 -35.762 1.00 78.75 74 TYR A N 1
ATOM 525 C CA . TYR A 1 74 ? 25.532 0.089 -35.775 1.00 78.75 74 TYR A CA 1
ATOM 526 C C . TYR A 1 74 ? 25.333 -1.037 -34.754 1.00 78.75 74 TYR A C 1
ATOM 528 O O . TYR A 1 74 ? 24.287 -1.123 -34.107 1.00 78.75 74 TYR A O 1
ATOM 536 N N . THR A 1 75 ? 26.342 -1.891 -34.576 1.00 81.50 75 THR A N 1
ATOM 537 C CA . THR A 1 75 ? 26.302 -2.972 -33.583 1.00 81.50 75 THR A CA 1
ATOM 538 C C . THR A 1 75 ? 26.360 -2.443 -32.150 1.00 81.50 75 THR A C 1
ATOM 540 O O . THR A 1 75 ? 25.684 -2.975 -31.275 1.00 81.50 75 THR A O 1
ATOM 543 N N . GLU A 1 76 ? 27.107 -1.365 -31.902 1.00 80.75 76 GLU A N 1
ATOM 544 C CA . GLU A 1 76 ? 27.192 -0.739 -30.578 1.00 80.75 76 GLU A CA 1
ATOM 545 C C . GLU A 1 76 ? 25.900 0.014 -30.223 1.00 80.75 76 GLU A C 1
ATOM 547 O O . GLU A 1 76 ? 25.355 -0.160 -29.131 1.00 80.75 76 GLU A O 1
ATOM 552 N N . LEU A 1 77 ? 25.341 0.759 -31.182 1.00 82.31 77 LEU A N 1
ATOM 553 C CA . LEU A 1 77 ? 24.084 1.492 -31.028 1.00 82.31 77 LEU A CA 1
ATOM 554 C C . LEU A 1 77 ? 22.912 0.558 -30.705 1.00 82.31 77 LEU A C 1
ATOM 556 O O . LEU A 1 77 ? 22.116 0.829 -29.805 1.00 82.31 77 LEU A O 1
ATOM 560 N N . THR A 1 78 ? 22.807 -0.552 -31.437 1.00 84.12 78 THR A N 1
ATOM 561 C CA . THR A 1 78 ? 21.736 -1.536 -31.235 1.00 84.12 78 THR A CA 1
ATOM 562 C C . THR A 1 78 ? 21.865 -2.236 -29.885 1.00 84.12 78 THR A C 1
ATOM 564 O O . THR A 1 78 ? 20.869 -2.340 -29.168 1.00 84.12 78 THR A O 1
ATOM 567 N N . ALA A 1 79 ? 23.075 -2.634 -29.481 1.00 84.75 79 ALA A N 1
ATOM 568 C CA . ALA A 1 79 ? 23.315 -3.212 -28.159 1.00 84.75 79 ALA A CA 1
ATOM 569 C C . ALA A 1 79 ? 22.961 -2.230 -27.027 1.00 84.75 79 ALA A C 1
ATOM 571 O O . ALA A 1 79 ? 22.278 -2.605 -26.072 1.00 84.75 79 ALA A O 1
ATOM 572 N N . GLN A 1 80 ? 23.363 -0.963 -27.153 1.00 83.00 80 GLN A N 1
ATOM 573 C CA . GLN A 1 80 ? 23.079 0.069 -26.156 1.00 83.00 80 GLN A CA 1
ATOM 574 C C . GLN A 1 80 ? 21.580 0.383 -26.058 1.00 83.00 80 GLN A C 1
ATOM 576 O O . GLN A 1 80 ? 21.058 0.537 -24.954 1.00 83.00 80 GLN A O 1
ATOM 581 N N . LEU A 1 81 ? 20.871 0.418 -27.189 1.00 84.88 81 LEU A N 1
ATOM 582 C CA . LEU A 1 81 ? 19.424 0.624 -27.232 1.00 84.88 81 LEU A CA 1
ATOM 583 C C . LEU A 1 81 ? 18.671 -0.531 -26.563 1.00 84.88 81 LEU A C 1
ATOM 585 O O . LEU A 1 81 ? 17.810 -0.288 -25.718 1.00 84.88 81 LEU A O 1
ATOM 589 N N . VAL A 1 82 ? 19.026 -1.780 -26.878 1.00 89.12 82 VAL A N 1
ATOM 590 C CA . VAL A 1 82 ? 18.424 -2.967 -26.247 1.00 89.12 82 VAL A CA 1
ATOM 591 C C . VAL A 1 82 ? 18.668 -2.963 -24.738 1.00 89.12 82 VAL A C 1
ATOM 593 O O . VAL A 1 82 ? 17.745 -3.209 -23.961 1.00 89.12 82 VAL A O 1
ATOM 596 N N . PHE A 1 83 ? 19.885 -2.628 -24.308 1.00 86.56 83 PHE A N 1
ATOM 597 C CA . PHE A 1 83 ? 20.245 -2.595 -22.893 1.00 86.56 83 PHE A CA 1
ATOM 598 C C . PHE A 1 83 ? 19.463 -1.527 -22.113 1.00 86.56 83 PHE A C 1
ATOM 600 O O . PHE A 1 83 ? 18.970 -1.784 -21.013 1.00 86.56 83 PHE A O 1
ATOM 607 N N . LEU A 1 84 ? 19.292 -0.340 -22.697 1.00 82.56 84 LEU A N 1
ATOM 608 C CA . LEU A 1 84 ? 18.583 0.769 -22.061 1.00 82.56 84 LEU A CA 1
ATOM 609 C C . LEU A 1 84 ? 17.062 0.557 -22.041 1.00 82.56 84 LEU A C 1
ATOM 611 O O . LEU A 1 84 ? 16.403 0.915 -21.064 1.00 82.56 84 LEU A O 1
ATOM 615 N N . LEU A 1 85 ? 16.513 -0.082 -23.079 1.00 87.56 85 LEU A N 1
ATOM 616 C CA . LEU A 1 85 ? 15.119 -0.530 -23.103 1.00 87.56 85 LEU A CA 1
ATOM 617 C C . LEU A 1 85 ? 14.850 -1.610 -22.053 1.00 87.56 85 LEU A C 1
ATOM 619 O O . LEU A 1 85 ? 13.839 -1.553 -21.357 1.00 87.56 85 LEU A O 1
ATOM 623 N N . ALA A 1 86 ? 15.761 -2.570 -21.887 1.00 89.38 86 ALA A N 1
ATOM 624 C CA . ALA A 1 86 ? 15.630 -3.575 -20.837 1.00 89.38 86 ALA A CA 1
ATOM 625 C C . ALA A 1 86 ? 15.608 -2.927 -19.439 1.00 89.38 86 ALA A C 1
ATOM 627 O O . ALA A 1 86 ? 14.787 -3.296 -18.597 1.00 89.38 86 ALA A O 1
ATOM 628 N N . ALA A 1 87 ? 16.453 -1.914 -19.212 1.00 87.12 87 ALA A N 1
ATOM 629 C CA . ALA A 1 87 ? 16.492 -1.151 -17.965 1.00 87.12 87 ALA A CA 1
ATOM 630 C C . ALA A 1 87 ? 15.175 -0.414 -17.678 1.00 87.12 87 ALA A C 1
ATOM 632 O O . ALA A 1 87 ? 14.673 -0.454 -16.552 1.00 87.12 87 ALA A O 1
ATOM 633 N N . SER A 1 88 ? 14.610 0.257 -18.687 1.00 86.69 88 SER A N 1
ATOM 634 C CA . SER A 1 88 ? 13.384 1.046 -18.531 1.00 86.69 88 SER A CA 1
ATOM 635 C C . SER A 1 88 ? 12.161 0.158 -18.307 1.00 86.69 88 SER A C 1
ATOM 637 O O . SER A 1 88 ? 11.364 0.439 -17.411 1.00 86.69 88 SER A O 1
ATOM 639 N N . ILE A 1 89 ? 12.048 -0.954 -19.040 1.00 89.50 89 ILE A N 1
ATOM 640 C CA . ILE A 1 89 ? 10.966 -1.933 -18.865 1.00 89.50 89 ILE A CA 1
ATOM 641 C C . ILE A 1 89 ? 11.058 -2.580 -17.479 1.00 89.50 89 ILE A C 1
ATOM 643 O O . ILE A 1 89 ? 10.063 -2.617 -16.754 1.00 89.50 89 ILE A O 1
ATOM 647 N N . GLY A 1 90 ? 12.249 -3.041 -17.079 1.00 89.50 90 GLY A N 1
ATOM 648 C CA . GLY A 1 90 ? 12.466 -3.642 -15.761 1.00 89.50 90 GLY A CA 1
ATOM 649 C C . GLY A 1 90 ? 12.175 -2.667 -14.616 1.00 89.50 90 GLY A C 1
ATOM 650 O O . GLY A 1 90 ? 11.474 -3.019 -13.665 1.00 89.50 90 GLY A O 1
ATOM 651 N N . GLY A 1 91 ? 12.644 -1.421 -14.731 1.00 88.06 91 GLY A N 1
ATOM 652 C CA . GLY A 1 91 ? 12.388 -0.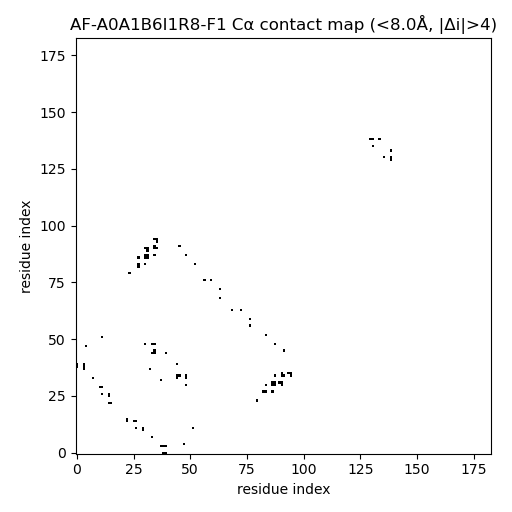365 -13.751 1.00 88.06 91 GLY A CA 1
ATOM 653 C C . GLY A 1 91 ? 10.906 0.002 -13.643 1.00 88.06 91 GLY A C 1
ATOM 654 O O . GLY A 1 91 ? 10.380 0.119 -12.533 1.00 88.06 91 GLY A O 1
ATOM 655 N N . PHE A 1 92 ? 10.211 0.130 -14.777 1.00 86.50 92 PHE A N 1
ATOM 656 C CA . PHE A 1 92 ? 8.771 0.387 -14.812 1.00 86.50 92 PHE A CA 1
ATOM 657 C C . PHE A 1 92 ? 7.976 -0.752 -14.162 1.00 86.50 92 PHE A C 1
ATOM 659 O O . PHE A 1 92 ? 7.125 -0.498 -13.308 1.00 86.50 92 PHE A O 1
ATOM 666 N N . TYR A 1 93 ? 8.293 -2.001 -14.512 1.00 90.38 93 TYR A N 1
ATOM 667 C CA . TYR A 1 93 ? 7.630 -3.178 -13.957 1.00 90.38 93 TYR A CA 1
ATOM 668 C C . TYR A 1 93 ? 7.811 -3.278 -12.437 1.00 90.38 93 TYR A C 1
ATOM 670 O O . TYR A 1 93 ? 6.831 -3.422 -11.704 1.00 90.38 93 TYR A O 1
ATOM 678 N N . TYR A 1 94 ? 9.047 -3.126 -11.948 1.00 89.94 94 TYR A N 1
ATOM 679 C CA . TYR A 1 94 ? 9.339 -3.147 -10.513 1.00 89.94 94 TYR A CA 1
ATOM 680 C C . TYR A 1 94 ? 8.545 -2.077 -9.757 1.00 89.94 94 TYR A C 1
ATOM 682 O O . TYR A 1 94 ? 7.951 -2.340 -8.706 1.00 89.94 94 TYR A O 1
ATOM 690 N N . ARG A 1 95 ? 8.494 -0.863 -10.312 1.00 86.25 95 ARG A N 1
ATOM 691 C CA . ARG A 1 95 ? 7.771 0.254 -9.709 1.00 86.25 95 ARG A CA 1
ATOM 692 C C . ARG A 1 95 ? 6.266 0.004 -9.669 1.00 86.25 95 ARG A C 1
ATOM 694 O O . ARG A 1 95 ? 5.642 0.261 -8.644 1.00 86.25 95 ARG A O 1
ATOM 701 N N . HIS A 1 96 ? 5.698 -0.521 -10.753 1.00 87.62 96 HIS A N 1
ATOM 702 C CA . HIS A 1 96 ? 4.285 -0.883 -10.808 1.00 87.62 96 HIS A CA 1
ATOM 703 C C . HIS A 1 96 ? 3.939 -1.941 -9.751 1.00 87.62 96 HIS A C 1
ATOM 705 O O . HIS A 1 96 ? 2.955 -1.801 -9.026 1.00 87.62 96 HIS A O 1
ATOM 711 N N . MET A 1 97 ? 4.774 -2.975 -9.617 1.00 91.94 97 MET A N 1
ATOM 712 C CA . MET A 1 97 ? 4.585 -4.023 -8.612 1.00 91.94 97 MET A CA 1
ATOM 713 C C . MET A 1 97 ? 4.658 -3.466 -7.181 1.00 91.94 97 MET A C 1
ATOM 715 O O . MET A 1 97 ? 3.840 -3.821 -6.336 1.00 91.94 97 MET A O 1
ATOM 719 N N . THR A 1 98 ? 5.601 -2.558 -6.923 1.00 90.12 98 THR A N 1
ATOM 720 C CA . THR A 1 98 ?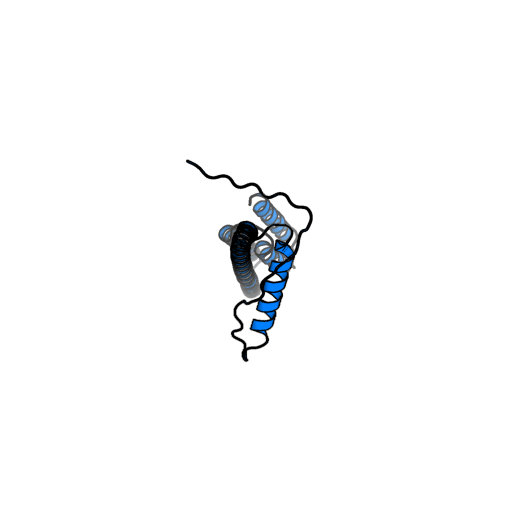 5.783 -1.917 -5.611 1.00 90.12 98 THR A CA 1
ATOM 721 C C . THR A 1 98 ? 4.595 -1.026 -5.243 1.00 90.12 98 THR A C 1
ATOM 723 O O . THR A 1 98 ? 4.096 -1.100 -4.124 1.00 90.12 98 THR A O 1
ATOM 726 N N . GLU A 1 99 ? 4.090 -0.225 -6.186 1.00 88.12 99 GLU A N 1
ATOM 727 C CA . GLU A 1 99 ? 2.897 0.607 -5.983 1.00 88.12 99 GLU A CA 1
ATOM 728 C C . GLU A 1 99 ? 1.665 -0.255 -5.665 1.00 88.12 99 GLU A C 1
ATOM 730 O O . GLU A 1 99 ? 0.940 0.019 -4.708 1.00 88.12 99 GLU A O 1
ATOM 735 N N . ALA A 1 100 ? 1.467 -1.344 -6.414 1.00 91.44 100 ALA A N 1
ATOM 736 C CA . ALA A 1 100 ? 0.384 -2.289 -6.161 1.00 91.44 100 ALA A CA 1
ATOM 737 C C . ALA A 1 100 ? 0.494 -2.925 -4.764 1.00 91.44 100 ALA A C 1
ATOM 739 O O . ALA A 1 100 ? -0.498 -2.985 -4.036 1.00 91.44 100 ALA A O 1
ATOM 740 N N . ALA A 1 101 ? 1.698 -3.338 -4.355 1.00 92.62 101 ALA A N 1
ATOM 741 C CA . ALA A 1 101 ? 1.941 -3.867 -3.015 1.00 92.62 101 ALA A CA 1
ATOM 742 C C . ALA A 1 101 ? 1.640 -2.821 -1.925 1.00 92.62 101 ALA A C 1
ATOM 744 O O . ALA A 1 101 ? 0.969 -3.127 -0.938 1.00 92.62 101 ALA A O 1
ATOM 745 N N . HIS A 1 102 ? 2.057 -1.564 -2.111 1.00 93.19 102 HIS A N 1
ATOM 746 C CA . HIS A 1 102 ? 1.744 -0.484 -1.173 1.00 93.19 102 HIS A CA 1
ATOM 747 C C . HIS A 1 102 ? 0.240 -0.243 -1.044 1.00 93.19 102 HIS A C 1
ATOM 749 O O . HIS A 1 102 ? -0.273 -0.181 0.073 1.00 93.19 102 HIS A O 1
ATOM 755 N N . GLN A 1 103 ? -0.494 -0.192 -2.154 1.00 93.94 103 GLN A N 1
ATOM 756 C CA . GLN A 1 103 ? -1.947 -0.028 -2.114 1.00 93.94 103 GLN A CA 1
ATOM 757 C C . GLN A 1 103 ? -2.632 -1.204 -1.411 1.00 93.94 103 GLN A C 1
ATOM 759 O O . GLN A 1 103 ? -3.488 -0.989 -0.553 1.00 93.94 103 GLN A O 1
ATOM 764 N N . GLN A 1 104 ? -2.215 -2.438 -1.700 1.00 95.38 104 GLN A N 1
ATOM 765 C CA . GLN A 1 104 ? -2.741 -3.627 -1.025 1.00 95.38 104 GLN A CA 1
ATOM 766 C C . GLN A 1 104 ? -2.484 -3.589 0.485 1.00 95.38 104 GLN A C 1
ATOM 768 O O . GLN A 1 104 ? -3.405 -3.817 1.270 1.00 95.38 104 GLN A O 1
ATOM 773 N N . THR A 1 105 ? -1.265 -3.246 0.908 1.00 95.69 105 THR A N 1
ATOM 774 C CA . THR A 1 105 ? -0.935 -3.130 2.341 1.00 95.69 105 THR A CA 1
ATOM 775 C C . THR A 1 105 ? -1.721 -2.015 3.025 1.00 95.69 105 THR A C 1
ATOM 777 O O . THR A 1 105 ? -2.184 -2.197 4.152 1.00 95.69 105 THR A O 1
ATOM 780 N N . PHE A 1 106 ? -1.952 -0.891 2.344 1.00 96.56 106 PHE A N 1
ATOM 781 C CA . PHE A 1 106 ? -2.753 0.209 2.870 1.00 96.56 106 PHE A CA 1
ATOM 782 C C . PHE A 1 106 ? -4.226 -0.186 3.044 1.00 96.56 106 PHE A C 1
ATOM 784 O O . PHE A 1 106 ? -4.792 -0.002 4.123 1.00 96.56 106 PHE A O 1
ATOM 791 N N . VAL A 1 107 ? -4.835 -0.790 2.019 1.00 96.94 107 VAL A N 1
ATOM 792 C CA . VAL A 1 107 ? -6.221 -1.289 2.074 1.00 96.94 107 VAL A CA 1
ATOM 793 C C . VAL A 1 107 ? -6.374 -2.364 3.153 1.00 96.94 107 VAL A C 1
ATOM 795 O O . VAL A 1 107 ? -7.329 -2.321 3.935 1.00 96.94 107 VAL A O 1
ATOM 798 N N . GLY A 1 108 ? -5.414 -3.287 3.251 1.00 97.06 108 GLY A N 1
ATOM 799 C CA . GLY A 1 108 ? -5.388 -4.312 4.294 1.00 97.06 108 GLY A CA 1
ATOM 800 C C . GLY A 1 108 ? -5.293 -3.710 5.698 1.00 97.06 108 GLY A C 1
ATOM 801 O O . GLY A 1 108 ? -6.058 -4.084 6.587 1.00 97.06 108 GLY A O 1
ATOM 802 N N . THR A 1 109 ? -4.424 -2.713 5.885 1.00 97.00 109 THR A N 1
ATOM 803 C CA . THR A 1 109 ? -4.269 -2.008 7.168 1.00 97.00 109 THR A CA 1
ATOM 804 C C . THR A 1 109 ? -5.546 -1.265 7.547 1.00 97.00 109 THR A C 1
ATOM 806 O O . THR A 1 109 ? -6.014 -1.396 8.676 1.00 97.00 109 THR A O 1
ATOM 809 N N . ARG A 1 110 ? -6.163 -0.547 6.602 1.00 97.69 110 ARG A N 1
ATOM 810 C CA . ARG A 1 110 ? -7.432 0.156 6.830 1.00 97.69 110 ARG A CA 1
ATOM 811 C C . ARG A 1 110 ? -8.537 -0.806 7.267 1.00 97.69 110 ARG A C 1
ATOM 813 O O . ARG A 1 110 ? -9.206 -0.544 8.260 1.00 97.69 110 ARG A O 1
ATOM 820 N N . THR A 1 111 ? -8.690 -1.922 6.559 1.00 97.31 111 THR A N 1
ATOM 821 C CA . THR A 1 111 ? -9.720 -2.931 6.858 1.00 97.31 111 THR A CA 1
ATOM 822 C C . THR A 1 111 ? -9.498 -3.569 8.232 1.00 97.31 111 THR A C 1
ATOM 824 O O . THR A 1 111 ? -10.446 -3.799 8.986 1.00 97.31 111 THR A O 1
ATOM 827 N N . CYS A 1 112 ? -8.234 -3.811 8.594 1.00 97.12 112 CYS A N 1
ATOM 828 C CA . CYS A 1 112 ? -7.855 -4.296 9.919 1.00 97.12 112 CYS A CA 1
ATOM 829 C C . CYS A 1 112 ? -8.230 -3.294 11.023 1.00 97.12 112 CYS A C 1
ATOM 831 O O . CYS A 1 112 ? -8.836 -3.686 12.020 1.00 97.12 112 CYS A O 1
ATOM 833 N N . ILE A 1 113 ? -7.926 -2.005 10.835 1.00 97.94 113 ILE A N 1
ATOM 834 C CA . ILE A 1 113 ? -8.268 -0.945 11.796 1.00 97.94 113 ILE A CA 1
ATOM 835 C C . ILE A 1 113 ? -9.786 -0.811 11.941 1.00 97.94 113 ILE A C 1
ATOM 837 O O . ILE A 1 113 ? -10.287 -0.764 13.059 1.00 97.94 113 ILE A O 1
ATOM 841 N N . GLU A 1 114 ? -10.530 -0.801 10.837 1.00 97.94 114 GLU A N 1
ATOM 842 C CA . GLU A 1 114 ? -11.994 -0.720 10.865 1.00 97.94 114 GLU A CA 1
ATOM 843 C C . GLU A 1 114 ? -12.609 -1.887 11.652 1.00 97.94 114 GLU A C 1
ATOM 845 O O . GLU A 1 114 ? -13.456 -1.686 12.523 1.00 97.94 114 GLU A O 1
ATOM 850 N N . SER A 1 115 ? -12.105 -3.102 11.422 1.00 97.62 115 SER A N 1
ATOM 851 C CA . SER A 1 115 ? -12.531 -4.293 12.163 1.00 97.62 115 SER A CA 1
ATOM 852 C C . SER A 1 115 ? -12.179 -4.207 13.652 1.00 97.62 115 SER A C 1
ATOM 854 O O . SER A 1 115 ? -12.977 -4.614 14.494 1.00 97.62 115 SER A O 1
ATOM 856 N N . ARG A 1 116 ? -11.002 -3.663 13.995 1.00 97.12 116 ARG A N 1
ATOM 857 C CA . ARG A 1 116 ? -10.572 -3.440 15.387 1.00 97.12 116 ARG A CA 1
ATOM 858 C C . ARG A 1 116 ? -11.497 -2.465 16.109 1.00 97.12 116 ARG A C 1
ATOM 860 O O . ARG A 1 116 ? -11.976 -2.797 17.185 1.00 97.12 116 ARG A O 1
ATOM 867 N N . VAL A 1 117 ? -11.783 -1.316 15.499 1.00 98.06 117 VAL A N 1
ATOM 868 C CA . VAL A 1 117 ? -12.668 -0.289 16.073 1.00 98.06 117 VAL A CA 1
ATOM 869 C C . VAL A 1 117 ? -14.073 -0.845 16.289 1.00 98.06 117 VAL A C 1
ATOM 871 O O . VAL A 1 117 ? -14.656 -0.662 17.356 1.00 98.06 117 VAL A O 1
ATOM 874 N N . LYS A 1 118 ? -14.609 -1.574 15.303 1.00 97.50 118 LYS A N 1
ATOM 875 C CA . LYS A 1 118 ? -15.921 -2.213 15.433 1.00 97.50 118 LYS A CA 1
ATOM 876 C C . LYS A 1 118 ? -15.954 -3.208 16.598 1.00 97.50 118 LYS A C 1
ATOM 878 O O . LYS A 1 118 ? -16.893 -3.183 17.388 1.00 97.50 118 LYS A O 1
ATOM 883 N N . LEU A 1 119 ? -14.920 -4.040 16.723 1.00 97.62 119 LEU A N 1
ATOM 884 C CA . LEU A 1 119 ? -14.808 -5.018 17.805 1.00 97.62 119 LEU A CA 1
ATOM 885 C C . LEU A 1 119 ? -14.716 -4.340 19.178 1.00 97.62 119 LEU A C 1
ATOM 887 O O . LEU A 1 119 ? -15.345 -4.803 20.125 1.00 97.62 119 LEU A O 1
ATOM 891 N N . GLU A 1 120 ? -13.967 -3.242 19.299 1.00 97.25 120 GLU A N 1
ATOM 892 C CA . GLU A 1 120 ? -13.886 -2.480 20.551 1.00 97.25 120 GLU A CA 1
ATOM 893 C C . GLU A 1 120 ? -15.240 -1.884 20.950 1.00 97.25 120 GLU A C 1
ATOM 895 O O . GLU A 1 120 ? -15.639 -2.027 22.103 1.00 97.25 120 GLU A O 1
ATOM 900 N N . CYS A 1 121 ? -15.994 -1.327 20.000 1.00 96.69 121 CYS A N 1
ATOM 901 C CA . CYS A 1 121 ? -17.334 -0.799 20.262 1.00 96.69 121 CYS A CA 1
ATOM 902 C C . CYS A 1 121 ? -18.316 -1.897 20.713 1.00 96.69 121 CYS A C 1
ATOM 904 O O . CYS A 1 121 ? -19.021 -1.734 21.711 1.00 96.69 121 CYS A O 1
ATOM 906 N N . GLU A 1 122 ? -18.327 -3.047 20.029 1.00 96.19 122 GLU A N 1
ATOM 907 C CA . GLU A 1 122 ? -19.160 -4.195 20.418 1.00 96.19 122 GLU A CA 1
ATOM 908 C C . GLU A 1 122 ? -18.775 -4.724 21.810 1.00 96.19 122 GLU A C 1
ATOM 910 O O . GLU A 1 122 ? -19.647 -5.044 22.622 1.00 96.19 122 GLU A O 1
ATOM 915 N N . LYS A 1 123 ? -17.472 -4.763 22.120 1.00 93.75 123 LYS A N 1
ATOM 916 C CA . LYS A 1 123 ? -16.966 -5.153 23.441 1.00 93.75 123 LYS A CA 1
ATOM 917 C C . LYS A 1 123 ? -17.430 -4.181 24.530 1.00 93.75 123 LYS A C 1
ATOM 919 O O . LYS A 1 123 ? -17.897 -4.640 25.571 1.00 93.75 123 LYS A O 1
ATOM 924 N N . GLU A 1 124 ? -17.304 -2.872 24.319 1.00 94.50 124 GLU A N 1
ATOM 925 C CA . GLU A 1 124 ? -17.754 -1.855 25.282 1.00 94.50 124 GLU A CA 1
ATOM 926 C C . GLU A 1 124 ? -19.259 -1.961 25.539 1.00 94.50 124 GLU A C 1
ATOM 928 O O . GLU A 1 124 ? -19.695 -1.985 26.693 1.00 94.50 124 GLU A O 1
ATOM 933 N N . GLN A 1 125 ? -20.052 -2.123 24.477 1.00 93.69 125 GLN A N 1
ATOM 934 C CA . GLN A 1 125 ? -21.492 -2.327 24.594 1.00 93.69 125 GLN A CA 1
ATOM 935 C C . GLN A 1 125 ? -21.817 -3.602 25.389 1.00 93.69 125 GLN A C 1
ATOM 937 O O . GLN A 1 125 ? -22.711 -3.592 26.239 1.00 93.69 125 GLN A O 1
ATOM 942 N N . GLN A 1 126 ? -21.082 -4.694 25.166 1.00 88.25 126 GLN A N 1
ATOM 943 C CA . GLN A 1 126 ? -21.260 -5.936 25.918 1.00 88.25 126 GLN A CA 1
ATOM 944 C C . GLN A 1 126 ? -20.890 -5.778 27.403 1.00 88.25 126 GLN A C 1
ATOM 946 O O . GLN A 1 126 ? -21.587 -6.318 28.265 1.00 88.25 126 GLN A O 1
ATOM 951 N N . GLU A 1 127 ? -19.829 -5.034 27.725 1.00 87.88 127 GLU A N 1
ATOM 952 C CA . GLU A 1 127 ? -19.439 -4.748 29.113 1.00 87.88 127 GLU A CA 1
ATOM 953 C C . GLU A 1 127 ? -20.477 -3.869 29.823 1.00 87.88 127 GLU A C 1
ATOM 955 O O . GLU A 1 127 ? -20.846 -4.161 30.964 1.00 87.88 127 GLU A O 1
ATOM 960 N N . GLN A 1 128 ? -21.029 -2.866 29.135 1.00 90.50 128 GLN A N 1
ATOM 961 C CA . GLN A 1 128 ? -22.113 -2.039 29.664 1.00 90.50 128 GLN A CA 1
ATOM 962 C C . GLN A 1 128 ? -23.384 -2.858 29.925 1.00 90.50 128 GLN A C 1
ATOM 964 O O . GLN A 1 128 ? -23.993 -2.729 30.989 1.00 90.50 128 GLN A O 1
ATOM 969 N N . LEU A 1 129 ? -23.773 -3.729 28.988 1.00 89.06 129 LEU A N 1
ATOM 970 C CA . LEU A 1 129 ? -24.924 -4.616 29.168 1.00 89.06 129 LEU A CA 1
ATOM 971 C C . LEU A 1 129 ? -24.727 -5.546 30.368 1.00 89.06 129 LEU A C 1
ATOM 973 O O . LEU A 1 129 ? -25.633 -5.686 31.189 1.00 89.06 129 LEU A O 1
ATOM 977 N N . LEU A 1 130 ? -23.536 -6.127 30.516 1.00 86.31 130 LEU A N 1
ATOM 978 C CA . LEU A 1 130 ? -23.223 -7.013 31.635 1.00 86.31 130 LEU A CA 1
ATOM 979 C C . LEU A 1 130 ? -23.335 -6.290 32.989 1.00 86.31 130 LEU A C 1
ATOM 981 O O . LEU A 1 130 ? -23.930 -6.833 33.920 1.00 86.31 130 LEU A O 1
ATOM 985 N N . LEU A 1 131 ? -22.835 -5.055 33.085 1.00 83.81 131 LEU A N 1
ATOM 986 C CA . LEU A 1 131 ? -22.905 -4.241 34.306 1.00 83.81 131 LEU A CA 1
ATOM 987 C C . LEU A 1 131 ? -24.300 -3.666 34.592 1.00 83.81 131 LEU A C 1
ATOM 989 O O . LEU A 1 131 ? -24.608 -3.367 35.744 1.00 83.81 131 LEU A O 1
ATOM 993 N N . SER A 1 132 ? -25.154 -3.521 33.575 1.00 89.06 132 SER A N 1
ATOM 994 C CA . SER A 1 132 ? -26.539 -3.063 33.765 1.00 89.06 132 SER A CA 1
ATOM 995 C C . SER A 1 132 ? -27.427 -4.100 34.465 1.00 89.06 132 SER A C 1
ATOM 997 O O . SER A 1 132 ? -28.402 -3.735 35.117 1.00 89.06 132 SER A O 1
ATOM 999 N N . VAL A 1 133 ? -27.081 -5.388 34.349 1.00 84.69 133 VAL A N 1
ATOM 1000 C CA . VAL A 1 133 ? -27.868 -6.508 34.894 1.00 84.69 133 VAL A CA 1
ATOM 1001 C C . VAL A 1 133 ? -27.233 -7.093 36.159 1.00 84.69 133 VAL A C 1
ATOM 1003 O O . VAL A 1 133 ? -27.943 -7.627 37.010 1.00 84.69 133 VAL A O 1
ATOM 1006 N N . ILE A 1 134 ? -25.905 -7.007 36.301 1.00 82.50 134 ILE A N 1
ATOM 1007 C CA . ILE A 1 134 ? -25.150 -7.642 37.388 1.00 82.50 134 ILE A CA 1
ATOM 1008 C C . ILE A 1 134 ? -24.272 -6.601 38.101 1.00 82.50 134 ILE A C 1
ATOM 1010 O O . ILE A 1 134 ? -23.535 -5.870 37.439 1.00 82.50 134 ILE A O 1
ATOM 1014 N N . PRO A 1 135 ? -24.266 -6.556 39.447 1.00 84.50 135 PRO A N 1
ATOM 1015 C CA . PRO A 1 135 ? -23.390 -5.667 40.205 1.00 84.50 135 PRO A CA 1
ATOM 1016 C C . PRO A 1 135 ? -21.899 -5.837 39.867 1.00 84.50 135 PRO A C 1
ATOM 1018 O O . PRO A 1 135 ? -21.395 -6.957 39.743 1.00 84.50 135 PRO A O 1
ATOM 1021 N N . ALA A 1 136 ? -21.162 -4.722 39.811 1.00 80.62 136 ALA A N 1
ATOM 1022 C CA . ALA A 1 136 ? -19.766 -4.670 39.357 1.00 80.62 136 ALA A CA 1
ATOM 1023 C C . ALA A 1 136 ? -18.799 -5.614 40.102 1.00 80.62 136 ALA A C 1
ATOM 1025 O O . ALA A 1 136 ? -17.841 -6.102 39.509 1.00 80.62 136 ALA A O 1
ATOM 1026 N N . TYR A 1 137 ? -19.055 -5.916 41.378 1.00 81.62 137 TYR A N 1
ATOM 1027 C CA . TYR A 1 137 ? -18.202 -6.805 42.176 1.00 81.62 137 TYR A CA 1
ATOM 1028 C C . TYR A 1 137 ? -18.340 -8.295 41.810 1.00 81.62 137 TYR A C 1
ATOM 1030 O O . TYR A 1 137 ? -17.431 -9.069 42.096 1.00 81.62 137 TYR A O 1
ATOM 1038 N N . ILE A 1 138 ? -19.444 -8.698 41.164 1.00 82.00 138 ILE A N 1
ATOM 1039 C CA . ILE A 1 138 ? -19.686 -10.080 40.694 1.00 82.00 138 ILE A CA 1
ATOM 1040 C C . ILE A 1 138 ? -19.432 -10.202 39.180 1.00 82.00 138 ILE A C 1
ATOM 1042 O O . ILE A 1 138 ? -19.153 -11.284 38.664 1.00 82.00 138 ILE A O 1
ATOM 1046 N N . ALA A 1 139 ? -19.482 -9.084 38.453 1.00 85.38 139 ALA A N 1
ATOM 1047 C CA . ALA A 1 139 ? -19.377 -9.021 36.997 1.00 85.38 139 ALA A CA 1
ATOM 1048 C C . ALA A 1 139 ? -18.173 -9.786 36.409 1.00 85.38 139 ALA A C 1
ATOM 1050 O O . ALA A 1 139 ? -18.321 -10.498 35.414 1.00 85.38 139 ALA A O 1
ATOM 1051 N N . ALA A 1 140 ? -16.991 -9.684 37.027 1.00 83.25 140 ALA A N 1
ATOM 1052 C CA . ALA A 1 140 ? -15.779 -10.359 36.551 1.00 83.25 140 ALA A CA 1
ATOM 1053 C C . ALA A 1 140 ? -15.861 -11.895 36.654 1.00 83.25 140 ALA A C 1
ATOM 1055 O O . ALA A 1 140 ? -15.398 -12.597 35.752 1.00 83.25 140 ALA A O 1
ATOM 1056 N N . GLU A 1 141 ? -16.481 -12.412 37.718 1.00 82.62 141 GLU A N 1
ATOM 1057 C CA . GLU A 1 141 ? -16.653 -13.852 37.938 1.00 82.62 141 GLU A CA 1
ATOM 1058 C C . GLU A 1 141 ? -17.673 -14.435 36.953 1.00 82.62 141 GLU A C 1
ATOM 1060 O O . GLU A 1 141 ? -17.423 -15.456 36.311 1.00 82.62 141 GLU A O 1
ATOM 1065 N N . VAL A 1 142 ? -18.784 -13.724 36.731 1.00 81.75 142 VAL A N 1
ATOM 1066 C CA . VAL A 1 142 ? -19.806 -14.130 35.753 1.00 81.75 142 VAL A CA 1
ATOM 1067 C C . VAL A 1 142 ? -19.273 -14.053 34.320 1.00 81.75 142 VAL A C 1
ATOM 1069 O O . VAL A 1 142 ? -19.522 -14.950 33.516 1.00 81.75 142 VAL A O 1
ATOM 1072 N N . LYS A 1 143 ? -18.472 -13.033 33.986 1.00 83.81 143 LYS A N 1
ATOM 1073 C CA . LYS A 1 143 ? -17.788 -12.956 32.685 1.00 83.81 143 LYS A CA 1
ATOM 1074 C C . LYS A 1 143 ? -16.893 -14.180 32.467 1.00 83.81 143 LYS A C 1
ATOM 1076 O O . LYS A 1 143 ? -16.928 -14.777 31.392 1.00 83.81 143 LYS A O 1
ATOM 1081 N N . ARG A 1 144 ? -16.126 -14.587 33.486 1.00 83.31 144 ARG A N 1
ATOM 1082 C CA . ARG A 1 144 ? -15.262 -15.776 33.423 1.00 83.31 144 ARG A CA 1
ATOM 1083 C C . ARG A 1 144 ? -16.064 -17.062 33.232 1.00 83.31 144 ARG A C 1
ATOM 1085 O O . ARG A 1 144 ? -15.694 -17.865 32.377 1.00 83.31 144 ARG A O 1
ATOM 1092 N N . SER A 1 145 ? -17.150 -17.248 33.982 1.00 81.69 145 SER A N 1
ATOM 1093 C CA . SER A 1 145 ? -17.978 -18.455 33.880 1.00 81.69 145 SER A CA 1
ATOM 1094 C C . SER A 1 145 ? -18.652 -18.582 32.508 1.00 81.69 145 SER A C 1
ATOM 1096 O O . SER A 1 145 ? -18.670 -19.674 31.939 1.00 81.69 145 SER A O 1
ATOM 1098 N N . ILE A 1 146 ? -19.111 -17.470 31.919 1.00 83.69 146 ILE A N 1
ATOM 1099 C CA . ILE A 1 146 ? -19.641 -17.437 30.547 1.00 83.69 146 ILE A CA 1
ATOM 1100 C C . ILE A 1 146 ? -18.557 -17.826 29.532 1.00 83.69 146 ILE A C 1
ATOM 1102 O O . ILE A 1 146 ? -18.811 -18.671 28.676 1.00 83.69 146 ILE A O 1
ATOM 1106 N N . MET A 1 147 ? -17.349 -17.256 29.631 1.00 82.38 147 MET A N 1
ATOM 1107 C CA . MET A 1 147 ? -16.252 -17.578 28.706 1.00 82.38 147 MET A CA 1
ATOM 1108 C C . MET A 1 147 ? -15.844 -19.053 28.771 1.00 82.38 147 MET A C 1
ATOM 1110 O O . MET A 1 147 ? -15.632 -19.665 27.728 1.00 82.38 147 MET A O 1
ATOM 1114 N N . LEU A 1 148 ? -15.755 -19.630 29.975 1.00 81.88 148 LEU A N 1
ATOM 1115 C CA . LEU A 1 148 ? -15.426 -21.048 30.149 1.00 81.88 148 LEU A CA 1
ATOM 1116 C C . LEU A 1 148 ? -16.488 -21.948 29.507 1.00 81.88 148 LEU A C 1
ATOM 1118 O O . LEU A 1 148 ? -16.137 -22.857 28.764 1.00 81.88 148 LEU A O 1
ATOM 1122 N N . LYS A 1 149 ? -17.776 -21.645 29.706 1.00 77.75 149 LYS A N 1
ATOM 1123 C CA . LYS A 1 149 ? -18.878 -22.390 29.073 1.00 77.75 149 LYS A CA 1
ATOM 1124 C C . LYS A 1 149 ? -18.906 -22.240 27.554 1.00 77.75 149 LYS A C 1
ATOM 1126 O O . LYS A 1 149 ? -19.244 -23.189 26.858 1.00 77.75 149 LYS A O 1
ATOM 1131 N N . MET A 1 150 ? -18.554 -21.066 27.030 1.00 78.19 150 MET A N 1
ATOM 1132 C CA . MET A 1 150 ? -18.417 -20.860 25.585 1.00 78.19 150 MET A CA 1
ATOM 1133 C C . MET A 1 150 ? -17.244 -21.652 25.000 1.00 78.19 150 MET A C 1
ATOM 1135 O O . MET A 1 150 ? -17.379 -22.209 23.915 1.00 78.19 150 MET A O 1
ATOM 1139 N N . ALA A 1 151 ? -16.113 -21.725 25.707 1.00 80.38 151 ALA A N 1
ATOM 1140 C CA . ALA A 1 151 ? -14.966 -22.524 25.281 1.00 80.38 151 ALA A CA 1
ATOM 1141 C C . ALA A 1 151 ? -15.292 -24.027 25.270 1.00 80.38 151 ALA A C 1
ATOM 1143 O O . ALA A 1 151 ? -14.968 -24.708 24.299 1.00 80.38 151 ALA A O 1
ATOM 1144 N N . ASP A 1 152 ? -15.992 -24.506 26.300 1.00 74.94 152 ASP A N 1
ATOM 1145 C CA . ASP A 1 152 ? -16.436 -25.898 26.442 1.00 74.94 152 ASP A CA 1
ATOM 1146 C C . ASP A 1 152 ? -17.437 -26.290 25.335 1.00 74.94 152 ASP A C 1
ATOM 1148 O O . ASP A 1 152 ? -17.278 -27.300 24.651 1.00 74.94 152 ASP A O 1
ATOM 1152 N N . ALA A 1 153 ? -18.399 -25.408 25.035 1.00 72.12 153 ALA A N 1
ATOM 1153 C CA . ALA A 1 153 ? -19.364 -25.601 23.948 1.00 72.12 153 ALA A CA 1
ATOM 1154 C C . ALA A 1 153 ? -18.731 -25.654 22.541 1.00 72.12 153 ALA A C 1
ATOM 1156 O O . ALA A 1 153 ? -19.317 -26.233 21.628 1.00 72.12 153 ALA A O 1
ATOM 1157 N N . CYS A 1 154 ? -17.555 -25.051 22.344 1.00 66.06 154 CYS A N 1
ATOM 1158 C CA . CYS A 1 154 ? -16.810 -25.138 21.084 1.00 66.06 154 CYS A CA 1
ATOM 1159 C C . CYS A 1 154 ? -15.963 -26.417 20.972 1.00 66.06 154 CYS A C 1
ATOM 1161 O O . CYS A 1 154 ? -15.582 -26.782 19.859 1.00 66.06 154 CYS A O 1
ATOM 1163 N N . GLN A 1 155 ? -15.637 -27.073 22.091 1.00 66.88 155 GLN A N 1
ATOM 1164 C CA . GLN A 1 155 ? -14.811 -28.285 22.124 1.00 66.88 155 GLN A CA 1
ATOM 1165 C C . GLN A 1 155 ? -15.653 -29.564 22.050 1.00 66.88 155 GLN A C 1
ATOM 1167 O O . GLN A 1 155 ? -15.272 -30.486 21.329 1.00 66.88 155 GLN A O 1
ATOM 1172 N N . ASP A 1 156 ? -16.828 -29.587 22.682 1.00 57.69 156 ASP A N 1
ATOM 1173 C CA . ASP A 1 156 ? -17.736 -30.734 22.661 1.00 57.69 156 ASP A CA 1
ATOM 1174 C C . ASP A 1 156 ? -18.973 -30.470 21.781 1.00 57.69 156 ASP A C 1
ATOM 1176 O O . ASP A 1 156 ? -20.035 -30.044 22.231 1.00 57.69 156 ASP A O 1
ATOM 1180 N N . MET A 1 157 ? -18.870 -30.821 20.492 1.00 56.38 157 MET A N 1
ATOM 1181 C CA . MET A 1 157 ? -20.016 -30.895 19.558 1.00 56.38 157 MET A CA 1
ATOM 1182 C C . MET A 1 157 ? -21.052 -31.967 19.953 1.00 56.38 157 MET A C 1
ATOM 1184 O O . MET A 1 157 ? -22.124 -32.058 19.352 1.00 56.38 157 MET A O 1
ATOM 1188 N N . SER A 1 158 ? -20.751 -32.793 20.957 1.00 53.41 158 SER A N 1
ATOM 1189 C CA . SER A 1 158 ? -21.647 -33.817 21.474 1.00 53.41 158 SER A CA 1
ATOM 1190 C C . SER A 1 158 ? -22.169 -33.424 22.853 1.00 53.41 158 SER A C 1
ATOM 1192 O O . SER A 1 158 ? -21.676 -33.871 23.880 1.00 53.41 158 SER A O 1
ATOM 1194 N N . ASN A 1 159 ? -23.300 -32.721 22.827 1.00 52.09 159 ASN A N 1
ATOM 1195 C CA . ASN A 1 159 ? -24.375 -32.942 23.788 1.00 52.09 159 ASN A CA 1
ATOM 1196 C C . ASN A 1 159 ? -24.127 -32.424 25.219 1.00 52.09 159 ASN A C 1
ATOM 1198 O O . ASN A 1 159 ? -23.796 -33.178 26.128 1.00 52.09 159 ASN A O 1
ATOM 1202 N N . LYS A 1 160 ? -24.489 -31.158 25.453 1.00 50.38 160 LYS A N 1
ATOM 1203 C CA . LYS A 1 160 ? -25.430 -30.820 26.532 1.00 50.38 160 LYS A CA 1
ATOM 1204 C C . LYS A 1 160 ? -26.012 -29.433 26.323 1.00 50.38 160 LYS A C 1
ATOM 1206 O O . LYS A 1 160 ? -25.412 -28.401 26.599 1.00 50.38 160 LYS A O 1
ATOM 1211 N N . GLN A 1 161 ? -27.265 -29.433 25.900 1.00 49.47 161 GLN A N 1
ATOM 1212 C CA . GLN A 1 161 ? -28.173 -28.297 25.923 1.00 49.47 161 GLN A CA 1
ATOM 1213 C C . GLN A 1 161 ? -28.548 -27.932 27.379 1.00 49.47 161 GLN A C 1
ATOM 1215 O O . GLN A 1 161 ? -29.718 -27.757 27.702 1.00 49.47 161 GLN A O 1
ATOM 1220 N N . THR A 1 162 ? -27.584 -27.829 28.300 1.00 55.84 162 THR A N 1
ATOM 1221 C CA . THR A 1 162 ? -27.822 -27.339 29.667 1.00 55.84 162 THR A CA 1
ATOM 1222 C C . THR A 1 162 ? -27.714 -25.825 29.660 1.00 55.84 162 THR A C 1
ATOM 1224 O O . THR A 1 162 ? -26.772 -25.218 30.170 1.00 55.84 162 THR A O 1
ATOM 1227 N N . ARG A 1 163 ? -28.703 -25.208 29.015 1.00 51.19 163 ARG A N 1
ATOM 1228 C CA . ARG A 1 163 ? -28.947 -23.772 29.075 1.00 51.19 163 ARG A CA 1
ATOM 1229 C C . ARG A 1 163 ? -29.202 -23.414 30.546 1.00 51.19 163 ARG A C 1
ATOM 1231 O O . ARG A 1 163 ? -30.203 -23.828 31.119 1.00 51.19 163 ARG A O 1
ATOM 1238 N N . PHE A 1 164 ? -28.243 -22.707 31.140 1.00 52.50 164 PHE A N 1
ATOM 1239 C CA . PHE A 1 164 ? -28.384 -21.822 32.301 1.00 52.50 164 PHE A CA 1
ATOM 1240 C C . PHE A 1 164 ? -29.350 -22.270 33.411 1.00 52.50 164 PHE A C 1
ATOM 1242 O O . PHE A 1 164 ? -30.487 -21.820 33.451 1.00 52.50 164 PHE A O 1
ATOM 1249 N N . HIS A 1 165 ? -28.872 -23.069 34.367 1.00 55.25 165 HIS A N 1
ATOM 1250 C CA . HIS A 1 165 ? -29.516 -23.192 35.685 1.00 55.25 165 HIS A CA 1
ATOM 1251 C C . HIS A 1 165 ? -28.476 -23.126 36.817 1.00 55.25 165 HIS A C 1
ATOM 1253 O O . HIS A 1 165 ? -28.489 -23.932 37.739 1.00 55.25 165 HIS A O 1
ATOM 1259 N N . GLU A 1 166 ? -27.547 -22.169 36.751 1.00 62.84 166 GLU A N 1
ATOM 1260 C CA . GLU A 1 166 ? -26.701 -21.825 37.902 1.00 62.84 166 GLU A CA 1
ATOM 1261 C C . GLU A 1 166 ? -27.264 -20.569 38.560 1.00 62.84 166 GLU A C 1
ATOM 1263 O O . GLU A 1 166 ? -27.107 -19.455 38.062 1.00 62.84 166 GLU A O 1
ATOM 1268 N N . MET A 1 167 ? -27.985 -20.774 39.660 1.00 69.50 167 MET A N 1
ATOM 1269 C CA . MET A 1 167 ? -28.502 -19.701 40.498 1.00 69.50 167 MET A CA 1
ATOM 1270 C C . MET A 1 167 ? -27.452 -19.354 41.555 1.00 69.50 167 MET A C 1
ATOM 1272 O O . MET A 1 167 ? -27.138 -20.177 42.413 1.00 69.50 167 MET A O 1
ATOM 1276 N N . TYR A 1 168 ? -26.917 -18.134 41.510 1.00 70.50 168 TYR A N 1
ATOM 1277 C CA . TYR A 1 168 ? -26.003 -17.632 42.536 1.00 70.50 168 TYR A CA 1
ATOM 1278 C C . TYR A 1 168 ? -26.808 -17.020 43.689 1.00 70.50 168 TYR A C 1
ATOM 1280 O O . TYR A 1 168 ? -27.456 -15.989 43.517 1.00 70.50 168 TYR A O 1
ATOM 1288 N N . VAL A 1 169 ? -26.771 -17.652 44.867 1.00 79.69 169 VAL A N 1
ATOM 1289 C CA . VAL A 1 169 ? -27.436 -17.168 46.091 1.00 79.69 169 VAL A CA 1
ATOM 1290 C C . VAL A 1 169 ? -26.395 -16.997 47.194 1.00 79.69 169 VAL A C 1
ATOM 1292 O O . VAL A 1 169 ? -25.729 -17.958 47.572 1.00 79.69 169 VAL A O 1
ATOM 1295 N N . GLN A 1 170 ? -26.266 -15.782 47.733 1.00 78.69 170 GLN A N 1
ATOM 1296 C CA . GLN A 1 170 ? -25.344 -15.468 48.827 1.00 78.69 170 GLN A CA 1
ATOM 1297 C C . GLN A 1 170 ? -26.099 -14.865 50.015 1.00 78.69 170 GLN A C 1
ATOM 1299 O O . GLN A 1 170 ? -26.941 -13.982 49.856 1.00 78.69 170 GLN A O 1
ATOM 1304 N N . ARG A 1 171 ? -25.798 -15.342 51.229 1.00 87.25 171 ARG A N 1
ATOM 1305 C CA . ARG A 1 171 ? -26.386 -14.816 52.468 1.00 87.25 171 ARG A CA 1
ATOM 1306 C C . ARG A 1 171 ? -25.560 -13.637 52.989 1.00 87.25 171 ARG A C 1
ATOM 1308 O O . ARG A 1 171 ? -24.377 -13.800 53.271 1.00 87.25 171 ARG A O 1
ATOM 1315 N N . HIS A 1 172 ? -26.206 -12.491 53.202 1.00 88.44 172 HIS A N 1
ATOM 1316 C CA . HIS A 1 172 ? -25.617 -11.317 53.854 1.00 88.44 172 HIS A CA 1
ATOM 1317 C C . HIS A 1 172 ? -26.353 -11.039 55.172 1.00 88.44 172 HIS A C 1
ATOM 1319 O O . HIS A 1 172 ? -27.566 -10.861 55.170 1.00 88.44 172 HIS A O 1
ATOM 1325 N N . ASN A 1 173 ? -25.636 -11.037 56.303 1.00 88.62 173 ASN A N 1
ATOM 1326 C CA . ASN A 1 173 ? -26.256 -10.935 57.635 1.00 88.62 173 ASN A CA 1
ATOM 1327 C C . ASN A 1 173 ? -26.412 -9.487 58.152 1.00 88.62 173 ASN A C 1
ATOM 1329 O O . ASN A 1 173 ? -27.226 -9.262 59.036 1.00 88.62 173 ASN A O 1
ATOM 1333 N N . ASN A 1 174 ? -25.670 -8.514 57.603 1.00 92.69 174 ASN A N 1
ATOM 1334 C CA . ASN A 1 174 ? -25.611 -7.129 58.098 1.00 92.69 174 ASN A CA 1
ATOM 1335 C C . ASN A 1 174 ? -25.899 -6.120 56.971 1.00 92.69 174 ASN A C 1
ATOM 1337 O O . ASN A 1 174 ? -25.004 -5.395 56.540 1.00 92.69 174 ASN A O 1
ATOM 1341 N N . VAL A 1 175 ? -27.129 -6.105 56.456 1.00 94.38 175 VAL A N 1
ATOM 1342 C CA . VAL A 1 175 ? -27.576 -5.162 55.414 1.00 94.38 175 VAL A CA 1
ATOM 1343 C C . VAL A 1 175 ? -28.895 -4.513 55.825 1.00 94.38 175 VAL A C 1
ATOM 1345 O O . VAL A 1 175 ? -29.715 -5.142 56.491 1.00 94.38 175 VAL A O 1
ATOM 1348 N N . SER A 1 176 ? -29.107 -3.258 55.438 1.00 92.81 176 SER A N 1
ATOM 1349 C CA . SER A 1 176 ? -30.397 -2.572 55.560 1.00 92.81 176 SER A CA 1
ATOM 1350 C C . SER A 1 176 ? -31.138 -2.604 54.219 1.00 92.81 176 SER A C 1
ATOM 1352 O O . SER A 1 176 ? -30.514 -2.599 53.159 1.00 92.81 176 SER A O 1
ATOM 1354 N N . ILE A 1 177 ? -32.473 -2.657 54.254 1.00 94.44 177 ILE A N 1
ATOM 1355 C CA . ILE A 1 177 ? -33.336 -2.651 53.062 1.00 94.44 177 ILE A CA 1
ATOM 1356 C C . ILE A 1 177 ? -34.306 -1.474 53.196 1.00 94.44 177 ILE A C 1
ATOM 1358 O O . ILE A 1 177 ? -34.995 -1.364 54.209 1.00 94.44 177 ILE A O 1
ATOM 1362 N N . LEU A 1 178 ? -34.347 -0.596 52.190 1.00 94.25 178 LEU A N 1
ATOM 1363 C CA . LEU A 1 178 ? -35.259 0.548 52.116 1.00 94.25 178 LEU A CA 1
ATOM 1364 C C . LEU A 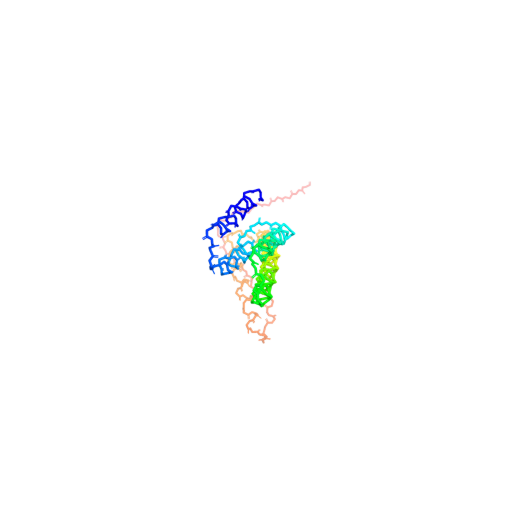1 178 ? -36.225 0.350 50.941 1.00 94.25 178 LEU A C 1
ATOM 1366 O O . LEU A 1 178 ? -35.778 0.114 49.822 1.00 94.25 178 LEU A O 1
ATOM 1370 N N . TYR A 1 179 ? -37.528 0.478 51.195 1.00 94.38 179 TYR A N 1
ATOM 1371 C CA . TYR A 1 179 ? -38.576 0.464 50.170 1.00 94.38 179 TYR A CA 1
ATOM 1372 C C . TYR A 1 179 ? -39.104 1.887 49.957 1.00 94.38 179 TYR A C 1
ATOM 1374 O O . TYR A 1 179 ? -39.266 2.630 50.925 1.00 94.38 179 TYR A O 1
ATOM 1382 N N . ALA A 1 180 ? -39.381 2.262 48.709 1.00 93.38 180 ALA A N 1
ATOM 1383 C CA . ALA A 1 180 ? -40.008 3.531 48.352 1.00 93.38 180 ALA A CA 1
ATOM 1384 C C . ALA A 1 180 ? -41.059 3.279 47.267 1.00 93.38 180 ALA A C 1
ATOM 1386 O O . ALA A 1 180 ? -40.764 2.616 46.274 1.00 93.38 180 ALA A O 1
ATOM 1387 N N . ASP A 1 181 ? -42.263 3.801 47.481 1.00 96.19 181 ASP A N 1
ATOM 1388 C CA . ASP A 1 181 ? -43.398 3.708 46.564 1.00 96.19 181 ASP A CA 1
ATOM 1389 C C . ASP A 1 181 ? -43.985 5.111 46.361 1.00 96.19 181 ASP A C 1
ATOM 1391 O O . ASP A 1 181 ? -43.959 5.928 47.288 1.00 96.19 181 ASP A O 1
ATOM 1395 N N . ILE A 1 182 ? -44.451 5.414 45.149 1.00 87.06 182 ILE A N 1
ATOM 1396 C CA . ILE A 1 182 ? -45.047 6.718 44.827 1.00 87.06 182 ILE A CA 1
ATOM 1397 C C . ILE A 1 182 ? -46.562 6.579 44.938 1.00 87.06 182 ILE A C 1
ATOM 1399 O O . ILE A 1 182 ? -47.155 5.748 44.255 1.00 87.06 182 ILE A O 1
ATOM 1403 N N . VAL A 1 183 ? -47.160 7.416 45.788 1.00 78.12 183 VAL A N 1
ATOM 1404 C CA . VAL A 1 183 ? -48.613 7.517 45.993 1.00 78.12 183 VAL A CA 1
ATOM 1405 C C . VAL A 1 183 ? -49.291 8.443 44.995 1.00 78.12 183 VAL A C 1
ATOM 1407 O O . VAL A 1 183 ? -48.681 9.476 44.632 1.00 78.12 183 VAL A O 1
#

Sequence (183 aa):
LVVSVIAVALLGSGVLSLAGPSVPLPLFALVVATHTVLPVSQHVSVLLAAILTLSQLTLTSWRATSGLGDPRFYTELTAQLVFLLAASIGGFYYRHMTEAAHQQTFVGTRTCIESRVKLECEKEQQEQLLLSVIPAYIAAEVKRSIMLKMADACQDMSNKQTRFHEMYVQRHNNVSILYADIV

Solvent-accessible surface area (backbone atoms only — not comparable to full-atom values): 10929 Å² total; per-residue (Å²): 95,70,68,59,52,50,49,50,50,53,52,51,51,48,54,63,76,69,39,80,92,70,48,68,64,64,50,42,52,48,48,29,44,49,39,67,72,50,92,55,55,73,67,57,39,52,51,51,47,50,50,52,53,50,56,49,52,53,50,54,50,52,52,52,74,73,44,89,80,61,85,62,51,65,60,50,53,52,52,53,51,54,53,50,50,50,32,51,54,53,19,51,50,54,38,54,54,50,52,52,50,50,51,51,52,50,54,51,50,51,54,51,50,54,53,50,54,52,51,51,53,54,48,53,54,51,53,52,54,49,52,75,78,32,62,75,91,52,38,65,61,53,51,49,55,51,51,53,52,53,54,49,59,71,71,48,88,73,81,76,92,75,76,82,84,82,81,89,82,82,93,78,92,88,77,88,86,87,88,88,84,90,131